Protein AF-0000000086883149 (afdb_homodimer)

Foldseek 3Di:
DQWWKKKWKKFFQAWDWFDDDNDIDIDGGAIKMFIDTDLHRNVVVVVCLQCVCVDPDDDDFLCSRVSVRIHTPDMDDDHPSDYCRLVVQVLQVVPFAADAPDRCPVHPHRYRMTGPPDVVVVVVVVVVPPD/DQWWKKKWKKFFQAWDWFDDPNDIDIDGGAIKMFIDTDLHRNVVVVVCLQCVCVDPDDDDFLCSRVSVRIHTPDMDDDHPSDYCRLVVQVLQVVPFAADAPDRCPVHPHRYRMTGPPDVVVVVVVVVVPPD

Secondary structure (DSSP, 8-state):
---EEEEEEEEE-S-EEEEETTEEEEE-SEEEEEEEEESSSHHHHHHHHHTTTTS-----SHHHHHHHH-EEEEEEEE-SS---HHHHHHHHHTTS-B-TTBS-SSSSSSBSEEE---HHHHHHHHHHHH-/---EEEEEEEEE-S-EEEEETTEEEEE-SEEEEEEEEESSSHHHHHHHHHTTTTS-----SHHHHHHHHEEEEEEEEE-SS---HHHHHHHHHTTS-B-TTBS-SSSSSSBSEEE---HHHHHHHHHHHH-

InterPro domains:
  IPR000305 GIY-YIG endonuclease [SM00465] (14-117)
  IPR002837 Protein of unknown function DUF123 [PF01986] (25-114)
  IPR002837 Protein of unknown function DUF123 [PTHR37460] (3-123)

Structure (mmCIF, N/CA/C/O backbone):
data_AF-0000000086883149-model_v1
#
loop_
_entity.id
_entity.type
_entity.pdbx_description
1 polymer Endonuclease
#
loop_
_atom_site.group_PDB
_atom_site.id
_atom_site.type_symbol
_atom_site.label_atom_id
_atom_site.label_alt_id
_atom_site.label_comp_id
_atom_site.label_asym_id
_atom_site.label_entity_id
_atom_site.label_seq_id
_atom_site.pdbx_PDB_ins_code
_atom_site.Cartn_x
_atom_site.Cartn_y
_atom_site.Cartn_z
_atom_site.occupancy
_atom_site.B_iso_or_equiv
_atom_site.auth_seq_id
_atom_site.auth_comp_id
_atom_site.auth_asym_id
_atom_site.auth_atom_id
_atom_site.pdbx_PDB_model_num
ATOM 1 N N . MET A 1 1 ? 10.188 -8.734 3.959 1 83.56 1 MET A N 1
ATOM 2 C CA . MET A 1 1 ? 10.781 -8.219 5.191 1 83.56 1 MET A CA 1
ATOM 3 C C . MET A 1 1 ? 9.852 -7.211 5.859 1 83.56 1 MET A C 1
ATOM 5 O O . MET A 1 1 ? 9.133 -6.48 5.18 1 83.56 1 MET A O 1
ATOM 9 N N . ASN A 1 2 ? 9.836 -7.219 7.129 1 94.06 2 ASN A N 1
ATOM 10 C CA . ASN A 1 2 ? 9.016 -6.289 7.895 1 94.06 2 ASN A CA 1
ATOM 11 C C . ASN A 1 2 ? 9.758 -4.98 8.164 1 94.06 2 ASN A C 1
ATOM 13 O O . ASN A 1 2 ? 9.773 -4.496 9.297 1 94.06 2 ASN A O 1
ATOM 17 N N . SER A 1 3 ? 10.531 -4.488 7.262 1 97.44 3 SER A N 1
ATOM 18 C CA . SER A 1 3 ? 11.289 -3.24 7.301 1 97.44 3 SER A CA 1
ATOM 19 C C . SER A 1 3 ? 11.328 -2.576 5.93 1 97.44 3 SER A C 1
ATOM 21 O O . SER A 1 3 ? 11.359 -3.26 4.902 1 97.44 3 SER A O 1
ATOM 23 N N . GLY A 1 4 ? 11.297 -1.259 5.949 1 97.88 4 GLY A N 1
ATOM 24 C CA . GLY A 1 4 ? 11.344 -0.522 4.699 1 97.88 4 GLY A CA 1
ATOM 25 C C . GLY A 1 4 ? 10.617 0.806 4.758 1 97.88 4 GLY A C 1
ATOM 26 O O . GLY A 1 4 ? 10.633 1.485 5.785 1 97.88 4 GLY A O 1
ATOM 27 N N . THR A 1 5 ? 10.078 1.242 3.641 1 98.06 5 THR A N 1
ATOM 28 C CA . THR A 1 5 ? 9.453 2.549 3.445 1 98.06 5 THR A CA 1
ATOM 29 C C . THR A 1 5 ? 7.957 2.404 3.205 1 98.06 5 THR A C 1
ATOM 31 O O . THR A 1 5 ? 7.496 1.376 2.701 1 98.06 5 THR A O 1
ATOM 34 N N . TYR A 1 6 ? 7.203 3.361 3.65 1 98.31 6 TYR A N 1
ATOM 35 C CA . TYR A 1 6 ? 5.773 3.338 3.361 1 98.31 6 TYR A CA 1
ATOM 36 C C . TYR A 1 6 ? 5.273 4.723 2.973 1 98.31 6 TYR A C 1
ATOM 38 O O . TYR A 1 6 ? 5.91 5.73 3.287 1 98.31 6 TYR A O 1
ATOM 46 N N . LEU A 1 7 ? 4.203 4.746 2.256 1 98.5 7 LEU A N 1
ATOM 47 C CA . LEU A 1 7 ? 3.48 5.941 1.841 1 98.5 7 LEU A CA 1
ATOM 48 C C . LEU A 1 7 ? 2.037 5.898 2.33 1 98.5 7 LEU A C 1
ATOM 50 O O . LEU A 1 7 ? 1.395 4.848 2.291 1 98.5 7 LEU A O 1
ATOM 54 N N . LEU A 1 8 ? 1.524 6.969 2.779 1 98.12 8 LEU A N 1
ATOM 55 C CA . LEU A 1 8 ? 0.119 7.133 3.137 1 98.12 8 LEU A CA 1
ATOM 56 C C . LEU A 1 8 ? -0.526 8.242 2.311 1 98.12 8 LEU A C 1
ATOM 58 O O . LEU A 1 8 ? -0.07 9.383 2.336 1 98.12 8 LEU A O 1
ATOM 62 N N . LEU A 1 9 ? -1.486 7.918 1.53 1 98.44 9 LEU A N 1
ATOM 63 C CA . LEU A 1 9 ? -2.324 8.969 0.96 1 98.44 9 LEU A CA 1
ATOM 64 C C . LEU A 1 9 ? -3.49 9.297 1.886 1 98.44 9 LEU A C 1
ATOM 66 O O . LEU A 1 9 ? -4.344 8.438 2.143 1 98.44 9 LEU A O 1
ATOM 70 N N . VAL A 1 10 ? -3.523 10.5 2.332 1 97.5 10 VAL A N 1
ATOM 71 C CA . VAL A 1 10 ? -4.484 10.945 3.338 1 97.5 10 VAL A CA 1
ATOM 72 C C . VAL A 1 10 ? -5.387 12.023 2.75 1 97.5 10 VAL A C 1
ATOM 74 O O . VAL A 1 10 ? -4.914 12.945 2.076 1 97.5 10 VAL A O 1
ATOM 77 N N . GLU A 1 11 ? -6.637 11.906 2.963 1 97.69 11 GLU A N 1
ATOM 78 C CA . GLU A 1 11 ? -7.602 12.922 2.557 1 97.69 11 GLU A CA 1
ATOM 79 C C . GLU A 1 11 ? -8.039 13.773 3.744 1 97.69 11 GLU A C 1
ATOM 81 O O . GLU A 1 11 ? -8.453 13.25 4.777 1 97.69 11 GLU A O 1
ATOM 86 N N . ILE A 1 12 ? -7.84 15.039 3.609 1 97.31 12 ILE A N 1
ATOM 87 C CA . ILE A 1 12 ? -8.336 16.031 4.559 1 97.31 12 ILE A CA 1
ATOM 88 C C . ILE A 1 12 ? -9.586 16.703 3.994 1 97.31 12 ILE A C 1
ATOM 90 O O . ILE A 1 12 ? -9.523 17.391 2.971 1 97.31 12 ILE A O 1
ATOM 94 N N . GLU A 1 13 ? -10.672 16.562 4.609 1 96.69 13 GLU A N 1
ATOM 95 C CA . GLU A 1 13 ? -11.969 16.938 4.047 1 96.69 13 GLU A CA 1
ATOM 96 C C . GLU A 1 13 ? -12.312 18.391 4.375 1 96.69 13 GLU A C 1
ATOM 98 O O . GLU A 1 13 ? -13.25 18.953 3.812 1 96.69 13 GLU A O 1
ATOM 103 N N . ARG A 1 14 ? -11.688 19 5.301 1 96.81 14 ARG A N 1
ATOM 104 C CA . ARG A 1 14 ? -11.844 20.406 5.668 1 96.81 14 ARG A CA 1
ATOM 105 C C . ARG A 1 14 ? -10.523 21.016 6.125 1 96.81 14 ARG A C 1
ATOM 107 O O . ARG A 1 14 ? -9.633 20.297 6.582 1 96.81 14 ARG A O 1
ATOM 114 N N . ASP A 1 15 ? -10.477 22.328 5.988 1 96.81 15 ASP A N 1
ATOM 115 C CA . ASP A 1 15 ? -9.266 22.984 6.473 1 96.81 15 ASP A CA 1
ATOM 116 C C . ASP A 1 15 ? -9.047 22.703 7.957 1 96.81 15 ASP A C 1
ATOM 118 O O . ASP A 1 15 ? -9.984 22.781 8.758 1 96.81 15 ASP A O 1
ATOM 122 N N . ILE A 1 16 ? -7.848 22.406 8.281 1 94.5 16 ILE A N 1
ATOM 123 C CA . ILE A 1 16 ? -7.531 22.125 9.68 1 94.5 16 ILE A CA 1
ATOM 124 C C . ILE A 1 16 ? -6.23 22.812 10.062 1 94.5 16 ILE A C 1
ATOM 126 O O . ILE A 1 16 ? -5.516 23.344 9.203 1 94.5 16 ILE A O 1
ATOM 130 N N . GLU A 1 17 ? -6 22.875 11.352 1 91.94 17 GLU A N 1
ATOM 131 C CA . GLU A 1 17 ? -4.727 23.312 11.898 1 91.94 17 GLU A CA 1
ATOM 132 C C . GLU A 1 17 ? -4.051 22.203 12.703 1 91.94 17 GLU A C 1
ATOM 134 O O . GLU A 1 17 ? -4.684 21.562 13.547 1 91.94 17 GLU A O 1
ATOM 139 N N . VAL A 1 18 ? -2.875 22 12.312 1 87.19 18 VAL A N 1
ATOM 140 C CA . VAL A 1 18 ? -2.143 20.953 13.016 1 87.19 18 VAL A CA 1
ATOM 141 C C . VAL A 1 18 ? -0.944 21.547 13.742 1 87.19 18 VAL A C 1
ATOM 143 O O . VAL A 1 18 ? -0.3 22.469 13.234 1 87.19 18 VAL A O 1
ATOM 146 N N . LYS A 1 19 ? -0.72 21.062 14.891 1 82.69 19 LYS A N 1
ATOM 147 C CA . LYS A 1 19 ? 0.436 21.5 15.672 1 82.69 19 LYS A CA 1
ATOM 148 C C . LYS A 1 19 ? 1.64 20.594 15.422 1 82.69 19 LYS A C 1
ATOM 150 O O . LYS A 1 19 ? 1.576 19.391 15.68 1 82.69 19 LYS A O 1
ATOM 155 N N . ILE A 1 20 ? 2.592 21.125 14.844 1 74.19 20 ILE A N 1
ATOM 156 C CA . ILE A 1 20 ? 3.854 20.422 14.664 1 74.19 20 ILE A CA 1
ATOM 157 C C . ILE A 1 20 ? 4.953 21.109 15.469 1 74.19 20 ILE A C 1
ATOM 159 O O . ILE A 1 20 ? 5.27 22.266 15.227 1 74.19 20 ILE A O 1
ATOM 163 N N . LYS A 1 21 ? 5.512 20.281 16.344 1 71.25 21 LYS A N 1
ATOM 164 C CA . LYS A 1 21 ? 6.453 20.875 17.281 1 71.25 21 LYS A CA 1
ATOM 165 C C . LYS A 1 21 ? 5.879 22.156 17.906 1 71.25 21 LYS A C 1
ATOM 167 O O . LYS A 1 21 ? 4.836 22.109 18.562 1 71.25 21 LYS A O 1
ATOM 172 N N . ARG A 1 22 ? 6.219 23.25 17.781 1 71.38 22 ARG A N 1
ATOM 173 C CA . ARG A 1 22 ? 5.785 24.469 18.438 1 71.38 22 ARG A CA 1
ATOM 174 C C . ARG A 1 22 ? 5.145 25.438 17.453 1 71.38 22 ARG A C 1
ATOM 176 O O . ARG A 1 22 ? 4.941 26.609 17.766 1 71.38 22 ARG A O 1
ATOM 183 N N . LYS A 1 23 ? 4.922 24.812 16.391 1 80.69 23 LYS A N 1
ATOM 184 C CA . LYS A 1 23 ? 4.328 25.672 15.383 1 80.69 23 LYS A CA 1
ATOM 185 C C . LYS A 1 23 ? 3.002 25.109 14.883 1 80.69 23 LYS A C 1
ATOM 187 O O . LYS A 1 23 ? 2.863 23.906 14.711 1 80.69 23 LYS A O 1
ATOM 192 N N . GLU A 1 24 ? 2.035 26 14.711 1 87 24 GLU A N 1
ATOM 193 C CA . GLU A 1 24 ? 0.75 25.641 14.125 1 87 24 GLU A CA 1
ATOM 194 C C . GLU A 1 24 ? 0.766 25.828 12.609 1 87 24 GLU A C 1
ATOM 196 O O . GLU A 1 24 ? 1.104 26.891 12.109 1 87 24 GLU A O 1
ATOM 201 N N . ILE A 1 25 ? 0.494 24.781 11.945 1 87.38 25 ILE A N 1
ATOM 202 C CA . ILE A 1 25 ? 0.493 24.828 10.492 1 87.38 25 ILE A CA 1
ATOM 203 C C . ILE A 1 25 ? -0.921 24.594 9.969 1 87.38 25 ILE A C 1
ATOM 205 O O . ILE A 1 25 ? -1.643 23.734 10.477 1 87.38 25 ILE A O 1
ATOM 209 N N . LYS A 1 26 ? -1.271 25.375 9.008 1 92 26 LYS A N 1
ATOM 210 C CA . LYS A 1 26 ? -2.576 25.219 8.367 1 92 26 LYS A CA 1
ATOM 211 C C . LYS A 1 26 ? -2.512 24.219 7.223 1 92 26 LYS A C 1
ATOM 213 O O . LYS A 1 26 ? -1.604 24.281 6.387 1 92 26 LYS A O 1
ATOM 218 N N . ILE A 1 27 ? -3.455 23.328 7.223 1 93.88 27 ILE A N 1
ATOM 219 C CA . ILE A 1 27 ? -3.604 22.344 6.156 1 93.88 27 ILE A CA 1
ATOM 220 C C . ILE A 1 27 ? -4.973 22.484 5.504 1 93.88 27 ILE A C 1
ATOM 222 O O . ILE A 1 27 ? -6.004 22.344 6.168 1 93.88 27 ILE A O 1
ATOM 226 N N . LYS A 1 28 ? -4.938 22.766 4.23 1 96.81 28 LYS A N 1
ATOM 227 C CA . LYS A 1 28 ? -6.188 22.953 3.494 1 96.81 28 LYS A CA 1
ATOM 228 C C . LYS A 1 28 ? -6.805 21.609 3.109 1 96.81 28 LYS A C 1
ATOM 230 O O . LYS A 1 28 ? -6.117 20.578 3.105 1 96.81 28 LYS A O 1
ATOM 235 N N . LYS A 1 29 ? -8.141 21.703 2.857 1 97.75 29 LYS A N 1
ATOM 236 C CA . LYS A 1 29 ? -8.812 20.531 2.301 1 97.75 29 LYS A CA 1
ATOM 237 C C . LYS A 1 29 ? -8.07 20 1.074 1 97.75 29 LYS A C 1
ATOM 239 O O . LYS A 1 29 ? -7.594 20.781 0.248 1 97.75 29 LYS A O 1
ATOM 244 N N . GLY A 1 30 ? -7.902 18.641 1.003 1 97.62 30 GLY A N 1
ATOM 245 C CA . GLY A 1 30 ? -7.211 18.062 -0.135 1 97.62 30 GLY A CA 1
ATOM 246 C C . GLY A 1 30 ? -6.582 16.719 0.173 1 97.62 30 GLY A C 1
ATOM 247 O O . GLY A 1 30 ? -6.934 16.062 1.164 1 97.62 30 GLY A O 1
ATOM 248 N N . LYS A 1 31 ? -5.82 16.266 -0.74 1 98.19 31 LYS A N 1
ATOM 249 C CA . LYS A 1 31 ? -5.109 15 -0.596 1 98.19 31 LYS A CA 1
ATOM 250 C C . LYS A 1 31 ? -3.623 15.227 -0.338 1 98.19 31 LYS A C 1
ATOM 252 O O . LYS A 1 31 ? -3.004 16.094 -0.967 1 98.19 31 LYS A O 1
ATOM 257 N N . TYR A 1 32 ? -3.105 14.461 0.574 1 97.56 32 TYR A N 1
ATOM 258 C CA . TYR A 1 32 ? -1.715 14.602 0.992 1 97.56 32 TYR A CA 1
ATOM 259 C C . TYR A 1 32 ? -1.018 13.242 1.022 1 97.56 32 TYR A C 1
ATOM 261 O O . TYR A 1 32 ? -1.602 12.25 1.455 1 97.56 32 TYR A O 1
ATOM 269 N N . LEU A 1 33 ? 0.171 13.258 0.583 1 97.94 33 LEU A N 1
ATOM 270 C CA . LEU A 1 33 ? 1.015 12.07 0.663 1 97.94 33 LEU A CA 1
ATOM 271 C C . LEU A 1 33 ? 2.041 12.211 1.783 1 97.94 33 LEU A C 1
ATOM 273 O O . LEU A 1 33 ? 2.812 13.172 1.81 1 97.94 33 LEU A O 1
ATOM 277 N N . TYR A 1 34 ? 2.064 11.312 2.658 1 97.06 34 TYR A N 1
ATOM 278 C CA . TYR A 1 34 ? 3.084 11.227 3.697 1 97.06 34 TYR A CA 1
ATOM 279 C C . TYR A 1 34 ? 4.086 10.125 3.387 1 97.06 34 TYR A C 1
ATOM 281 O O . TYR A 1 34 ? 3.703 9.023 2.98 1 97.06 34 TYR A O 1
ATOM 289 N N . VAL A 1 35 ? 5.34 10.414 3.523 1 97.19 35 VAL A N 1
ATOM 290 C CA . VAL A 1 35 ? 6.414 9.445 3.33 1 97.19 35 VAL A CA 1
ATOM 291 C C . VAL A 1 35 ? 7.031 9.078 4.68 1 97.19 35 VAL A C 1
ATOM 293 O O . VAL A 1 35 ? 7.504 9.953 5.41 1 97.19 35 VAL A O 1
ATOM 296 N N . GLY A 1 36 ? 7.012 7.82 4.984 1 95.94 36 GLY A N 1
ATOM 297 C CA . GLY A 1 36 ? 7.625 7.336 6.211 1 95.94 36 GLY A CA 1
ATOM 298 C C . GLY A 1 36 ? 8.445 6.074 6.008 1 95.94 36 GLY A C 1
ATOM 299 O O . GLY A 1 36 ? 8.516 5.543 4.895 1 95.94 36 GLY A O 1
ATOM 300 N N . SER A 1 37 ? 9.156 5.684 7.062 1 95.88 37 SER A N 1
ATOM 301 C CA . SER A 1 37 ? 9.922 4.445 7.062 1 95.88 37 SER A CA 1
ATOM 302 C C . SER A 1 37 ? 9.867 3.76 8.422 1 95.88 37 SER A C 1
ATOM 304 O O . SER A 1 37 ? 9.562 4.398 9.438 1 95.88 37 SER A O 1
ATOM 306 N N . ALA A 1 38 ? 9.953 2.512 8.422 1 96.81 38 ALA A N 1
ATOM 307 C CA . ALA A 1 38 ? 10.117 1.67 9.609 1 96.81 38 ALA A CA 1
ATOM 308 C C . ALA A 1 38 ? 11.094 0.533 9.336 1 96.81 38 ALA A C 1
ATOM 310 O O . ALA A 1 38 ? 10.844 -0.329 8.492 1 96.81 38 ALA A O 1
ATOM 311 N N . MET A 1 39 ? 12.211 0.558 10.031 1 96.69 39 MET A N 1
ATOM 312 C CA . MET A 1 39 ? 13.227 -0.471 9.828 1 96.69 39 MET A CA 1
ATOM 313 C C . MET A 1 39 ? 13.008 -1.649 10.773 1 96.69 39 MET A C 1
ATOM 315 O O . MET A 1 39 ? 13.812 -2.578 10.812 1 96.69 39 MET A O 1
ATOM 319 N N . LYS A 1 40 ? 11.992 -1.492 11.555 1 95.75 40 LYS A N 1
ATOM 320 C CA . LYS A 1 40 ? 11.406 -2.562 12.352 1 95.75 40 LYS A CA 1
ATOM 321 C C . LYS A 1 40 ? 9.891 -2.408 12.445 1 95.75 40 LYS A C 1
ATOM 323 O O . LYS A 1 40 ? 9.383 -1.293 12.586 1 95.75 40 LYS A O 1
ATOM 328 N N . ASN A 1 41 ? 9.141 -3.561 12.352 1 96.06 41 ASN A N 1
ATOM 329 C CA . ASN A 1 41 ? 7.699 -3.572 12.562 1 96.06 41 ASN A CA 1
ATOM 330 C C . ASN A 1 41 ? 6.977 -2.688 11.555 1 96.06 41 ASN A C 1
ATOM 332 O O . ASN A 1 41 ? 6.109 -1.891 11.93 1 96.06 41 ASN A O 1
ATOM 336 N N . LEU A 1 42 ? 7.363 -2.795 10.305 1 97.25 42 LEU A N 1
ATOM 337 C CA . LEU A 1 42 ? 6.879 -1.952 9.219 1 97.25 42 LEU A CA 1
ATOM 338 C C . LEU A 1 42 ? 5.367 -2.07 9.07 1 97.25 42 LEU A C 1
ATOM 340 O O . LEU A 1 42 ? 4.652 -1.067 9.141 1 97.25 42 LEU A O 1
ATOM 344 N N . HIS A 1 43 ? 4.785 -3.303 8.883 1 96.56 43 HIS A N 1
ATOM 345 C CA . HIS A 1 43 ? 3.352 -3.434 8.656 1 96.56 43 HIS A CA 1
ATOM 346 C C . HIS A 1 43 ? 2.561 -3.061 9.898 1 96.56 43 HIS A C 1
ATOM 348 O O . HIS A 1 43 ? 1.432 -2.574 9.805 1 96.56 43 HIS A O 1
ATOM 354 N N . GLN A 1 44 ? 3.146 -3.229 11.102 1 95.69 44 GLN A N 1
ATOM 355 C CA . GLN A 1 44 ? 2.484 -2.807 12.336 1 95.69 44 GLN A CA 1
ATOM 356 C C . GLN A 1 44 ? 2.379 -1.286 12.406 1 95.69 44 GLN A C 1
ATOM 358 O O . GLN A 1 44 ? 1.356 -0.75 12.844 1 95.69 44 GLN A O 1
ATOM 363 N N . ARG A 1 45 ? 3.477 -0.619 12.031 1 96.06 45 ARG A N 1
ATOM 364 C CA . ARG A 1 45 ? 3.449 0.84 12.016 1 96.06 45 ARG A CA 1
ATOM 365 C C . ARG A 1 45 ? 2.387 1.355 11.047 1 96.06 45 ARG A C 1
ATOM 367 O O . ARG A 1 45 ? 1.613 2.252 11.391 1 96.06 45 ARG A O 1
ATOM 374 N N . VAL A 1 46 ? 2.342 0.803 9.859 1 97 46 VAL A N 1
ATOM 375 C CA . VAL A 1 46 ? 1.329 1.185 8.883 1 97 46 VAL A CA 1
ATOM 376 C C . VAL A 1 46 ? -0.063 0.883 9.43 1 97 46 VAL A C 1
ATOM 378 O O . VAL A 1 46 ? -0.978 1.701 9.305 1 97 46 VAL A O 1
ATOM 381 N N . GLY A 1 47 ? -0.205 -0.278 10.055 1 96.06 47 GLY A N 1
ATOM 382 C CA . GLY A 1 47 ? -1.468 -0.635 10.68 1 96.06 47 GLY A CA 1
ATOM 383 C C . GLY A 1 47 ? -1.935 0.38 11.703 1 96.06 47 GLY A C 1
ATOM 384 O O . GLY A 1 47 ? -3.115 0.729 11.75 1 96.06 47 GLY A O 1
ATOM 385 N N . ARG A 1 48 ? -1.041 0.816 12.523 1 95.12 48 ARG A N 1
ATOM 386 C CA . ARG A 1 48 ? -1.354 1.844 13.508 1 95.12 48 ARG A CA 1
ATOM 387 C C . ARG A 1 48 ? -1.846 3.121 12.836 1 95.12 48 ARG A C 1
ATOM 389 O O . ARG A 1 48 ? -2.785 3.758 13.312 1 95.12 48 ARG A O 1
ATOM 396 N N . HIS A 1 49 ? -1.191 3.49 11.742 1 95.88 49 HIS A N 1
ATOM 397 C CA . HIS A 1 49 ? -1.562 4.715 11.047 1 95.88 49 HIS A CA 1
ATOM 398 C C . HIS A 1 49 ? -2.945 4.594 10.414 1 95.88 49 HIS A C 1
ATOM 400 O O . HIS A 1 49 ? -3.75 5.523 10.492 1 95.88 49 HIS A O 1
ATOM 406 N N . ILE A 1 50 ? -3.24 3.492 9.828 1 95.12 50 ILE A N 1
ATOM 407 C CA . ILE A 1 50 ? -4.508 3.346 9.117 1 95.12 50 ILE A CA 1
ATOM 408 C C . ILE A 1 50 ? -5.656 3.271 10.125 1 95.12 50 ILE A C 1
ATOM 410 O O . ILE A 1 50 ? -6.773 3.701 9.828 1 95.12 50 ILE A O 1
ATOM 414 N N . SER A 1 51 ? -5.355 2.725 11.258 1 92 51 SER A N 1
ATOM 415 C CA . SER A 1 51 ? -6.406 2.562 12.258 1 92 51 SER A CA 1
ATOM 416 C C . SER A 1 51 ? -6.32 3.641 13.328 1 92 51 SER A C 1
ATOM 418 O O . SER A 1 51 ? -6.898 3.494 14.414 1 92 51 SER A O 1
ATOM 420 N N . PHE A 1 52 ? -5.633 4.672 13.117 1 92.38 52 PHE A N 1
ATOM 421 C CA . PHE A 1 52 ? -5.297 5.648 14.148 1 92.38 52 PHE A CA 1
ATOM 422 C C . PHE A 1 52 ? -6.555 6.191 14.812 1 92.38 52 PHE A C 1
ATOM 424 O O . PHE A 1 52 ? -6.641 6.246 16.047 1 92.38 52 PHE A O 1
ATOM 431 N N . LYS A 1 53 ? -7.562 6.543 14.07 1 87.06 53 LYS A N 1
ATOM 432 C CA . LYS A 1 53 ? -8.773 7.164 14.594 1 87.06 53 LYS A CA 1
ATOM 433 C C . LYS A 1 53 ? -9.562 6.188 15.461 1 87.06 53 LYS A C 1
ATOM 435 O O . LYS A 1 53 ? -10.266 6.602 16.391 1 87.06 53 LYS A O 1
ATOM 440 N N . GLU A 1 54 ? -9.445 5.043 15.07 1 85.5 54 GLU A N 1
ATOM 441 C CA . GLU A 1 54 ? -10.227 4.023 15.766 1 85.5 54 GLU A CA 1
ATOM 442 C C . GLU A 1 54 ? -9.469 3.475 16.969 1 85.5 54 GLU A C 1
ATOM 444 O O . GLU A 1 54 ? -10.055 2.832 17.844 1 85.5 54 GLU A O 1
ATOM 449 N N . GLY A 1 55 ? -8.273 3.803 16.953 1 78.31 55 GLY A N 1
ATOM 450 C CA . GLY A 1 55 ? -7.461 3.256 18.031 1 78.31 55 GLY A CA 1
ATOM 451 C C . GLY A 1 55 ? -7.246 4.23 19.172 1 78.31 55 GLY A C 1
ATOM 452 O O . GLY A 1 55 ? -7.578 5.41 19.047 1 78.31 55 GLY A O 1
ATOM 453 N N . ASP A 1 56 ? -6.961 3.701 20.297 1 77.44 56 ASP A N 1
ATOM 454 C CA . ASP A 1 56 ? -6.547 4.508 21.453 1 77.44 56 ASP A CA 1
ATOM 455 C C . ASP A 1 56 ? -5.031 4.672 21.484 1 77.44 56 ASP A C 1
ATOM 457 O O . ASP A 1 56 ? -4.352 4.047 22.312 1 77.44 56 ASP A O 1
ATOM 461 N N . TYR A 1 57 ? -4.66 5.477 20.531 1 80.75 57 TYR A N 1
ATOM 462 C CA . TYR A 1 57 ? -3.211 5.602 20.422 1 80.75 57 TYR A CA 1
ATOM 463 C C . TYR A 1 57 ? -2.74 6.961 20.906 1 80.75 57 TYR A C 1
ATOM 465 O O . TYR A 1 57 ? -3.402 7.977 20.688 1 80.75 57 TYR A O 1
ATOM 473 N N . LYS A 1 58 ? -1.67 6.895 21.594 1 83.75 58 LYS A N 1
ATOM 474 C CA . LYS A 1 58 ? -0.986 8.148 21.906 1 83.75 58 LYS A CA 1
ATOM 475 C C . LYS A 1 58 ? -0.25 8.695 20.672 1 83.75 58 LYS A C 1
ATOM 477 O O . LYS A 1 58 ? 0.261 7.922 19.859 1 83.75 58 LYS A O 1
ATOM 482 N N . LYS A 1 59 ? -0.254 10.031 20.625 1 82.69 59 LYS A N 1
ATOM 483 C CA . LYS A 1 59 ? 0.495 10.664 19.547 1 82.69 59 LYS A CA 1
ATOM 484 C C . LYS A 1 59 ? 1.996 10.445 19.703 1 82.69 59 LYS A C 1
ATOM 486 O O . LYS A 1 59 ? 2.525 10.578 20.812 1 82.69 59 LYS A O 1
ATOM 491 N N . HIS A 1 60 ? 2.627 9.961 18.719 1 81.75 60 HIS A N 1
ATOM 492 C CA . HIS A 1 60 ? 4.059 9.695 18.734 1 81.75 60 HIS A CA 1
ATOM 493 C C . HIS A 1 60 ? 4.758 10.344 17.547 1 81.75 60 HIS A C 1
ATOM 495 O O . HIS A 1 60 ? 5.852 10.891 17.688 1 81.75 60 HIS A O 1
ATOM 501 N N . TRP A 1 61 ? 4.141 10.336 16.422 1 79.62 61 TRP A N 1
ATOM 502 C CA . TRP A 1 61 ? 4.734 10.852 15.195 1 79.62 61 TRP A CA 1
ATOM 503 C C . TRP A 1 61 ? 3.996 12.094 14.711 1 79.62 61 TRP A C 1
ATOM 505 O O . TRP A 1 61 ? 2.818 12.281 15.023 1 79.62 61 TRP A O 1
ATOM 515 N N . HIS A 1 62 ? 4.602 12.898 13.852 1 83.19 62 HIS A N 1
ATOM 516 C CA . HIS A 1 62 ? 4.012 14.094 13.266 1 83.19 62 HIS A CA 1
ATOM 517 C C . HIS A 1 62 ? 2.74 13.766 12.492 1 83.19 62 HIS A C 1
ATOM 519 O O . HIS A 1 62 ? 1.758 14.508 12.555 1 83.19 62 HIS A O 1
ATOM 525 N N . ILE A 1 63 ? 2.697 12.625 11.891 1 91.62 63 ILE A N 1
ATOM 526 C CA . ILE A 1 63 ? 1.58 12.25 11.031 1 91.62 63 ILE A CA 1
ATOM 527 C C . ILE A 1 63 ? 0.331 12.016 11.875 1 91.62 63 ILE A C 1
ATOM 529 O O . ILE A 1 63 ? -0.792 12.086 11.375 1 91.62 63 ILE A O 1
ATOM 533 N N . ASP A 1 64 ? 0.519 11.742 13.18 1 90.94 64 ASP A N 1
ATOM 534 C CA . ASP A 1 64 ? -0.617 11.43 14.039 1 90.94 64 ASP A CA 1
ATOM 5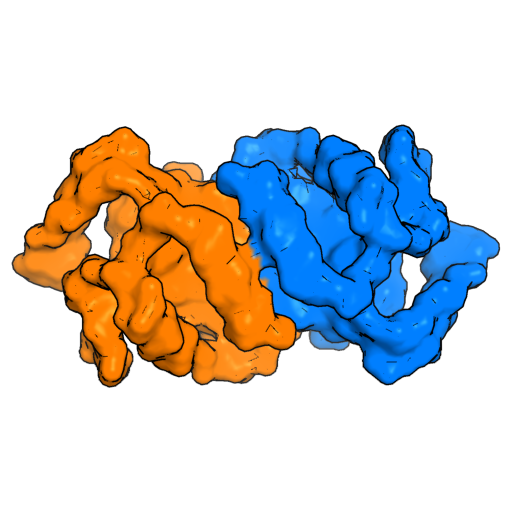35 C C . ASP A 1 64 ? -1.61 12.594 14.078 1 90.94 64 ASP A C 1
ATOM 537 O O . ASP A 1 64 ? -2.824 12.375 14.062 1 90.94 64 ASP A O 1
ATOM 541 N N . SER A 1 65 ? -1.058 13.781 14.102 1 87.75 65 SER A N 1
ATOM 542 C CA . SER A 1 65 ? -1.926 14.953 14.125 1 87.75 65 SER A CA 1
ATOM 543 C C . SER A 1 65 ? -2.748 15.055 12.844 1 87.75 65 SER A C 1
ATOM 545 O O . SER A 1 65 ? -3.906 15.477 12.875 1 87.75 65 SER A O 1
ATOM 547 N N . LEU A 1 66 ? -2.184 14.719 11.75 1 92 66 LEU A N 1
ATOM 548 C CA . LEU A 1 66 ? -2.885 14.719 10.469 1 92 66 LEU A CA 1
ATOM 549 C C . LEU A 1 66 ? -3.967 13.648 10.438 1 92 66 LEU A C 1
ATOM 551 O O . LEU A 1 66 ? -5.082 13.898 9.977 1 92 66 LEU A O 1
ATOM 555 N N . LEU A 1 67 ? -3.637 12.484 11.008 1 93.38 67 LEU A N 1
ATOM 556 C CA . LEU A 1 67 ? -4.516 11.328 10.938 1 93.38 67 LEU A CA 1
ATOM 557 C C . LEU A 1 67 ? -5.711 11.492 11.875 1 93.38 67 LEU A C 1
ATOM 559 O O . LEU A 1 67 ? -6.758 10.875 11.664 1 93.38 67 LEU A O 1
ATOM 563 N N . GLU A 1 68 ? -5.543 12.305 12.844 1 90.81 68 GLU A N 1
ATOM 564 C CA . GLU A 1 68 ? -6.672 12.633 13.711 1 90.81 68 GLU A CA 1
ATOM 565 C C . GLU A 1 68 ? -7.793 13.312 12.938 1 90.81 68 GLU A C 1
ATOM 567 O O . GLU A 1 68 ? -8.969 13.195 13.297 1 90.81 68 GLU A O 1
ATOM 572 N N . ASN A 1 69 ? -7.387 14.008 11.898 1 91.31 69 ASN A N 1
ATOM 573 C CA . ASN A 1 69 ? -8.336 14.828 11.164 1 91.31 69 ASN A CA 1
ATOM 574 C C . ASN A 1 69 ? -8.516 14.352 9.727 1 91.31 69 ASN A C 1
ATOM 576 O O . ASN A 1 69 ? -9.25 14.961 8.945 1 91.31 69 ASN A O 1
ATOM 580 N N . GLY A 1 70 ? -7.84 13.367 9.375 1 94.56 70 GLY A N 1
ATOM 581 C CA . GLY A 1 70 ? -7.859 12.875 8.008 1 94.56 70 GLY A CA 1
ATOM 582 C C . GLY A 1 70 ? -8.172 11.391 7.906 1 94.56 70 GLY A C 1
ATOM 583 O O . GLY A 1 70 ? -8.273 10.703 8.922 1 94.56 70 GLY A O 1
ATOM 584 N N . LYS A 1 71 ? -8.367 10.984 6.672 1 94.94 71 LYS A N 1
ATOM 585 C CA . LYS A 1 71 ? -8.641 9.586 6.371 1 94.94 71 LYS A CA 1
ATOM 586 C C . LYS A 1 71 ? -7.598 9.008 5.418 1 94.94 71 LYS A C 1
ATOM 588 O O . LYS A 1 71 ? -7.254 9.641 4.41 1 94.94 71 LYS A O 1
ATOM 593 N N . VAL A 1 72 ? -7.129 7.867 5.801 1 97.06 72 VAL A N 1
ATOM 594 C CA . VAL A 1 72 ? -6.211 7.188 4.895 1 97.06 72 VAL A CA 1
ATOM 595 C C . VAL A 1 72 ? -6.988 6.551 3.748 1 97.06 72 VAL A C 1
ATOM 597 O O . VAL A 1 72 ? -7.805 5.648 3.969 1 97.06 72 VAL A O 1
ATOM 600 N N . LEU A 1 73 ? -6.703 7.047 2.549 1 97.62 73 LEU A N 1
ATOM 601 C CA . LEU A 1 73 ? -7.336 6.457 1.376 1 97.62 73 LEU A CA 1
ATOM 602 C C . LEU A 1 73 ? -6.68 5.129 1.018 1 97.62 73 LEU A C 1
ATOM 604 O O . LEU A 1 73 ? -7.371 4.145 0.741 1 97.62 73 LEU A O 1
ATOM 608 N N . PHE A 1 74 ? -5.434 5.086 1 1 98.44 74 PHE A N 1
ATOM 609 C CA . PHE A 1 74 ? -4.668 3.854 0.859 1 98.44 74 PHE A CA 1
ATOM 610 C C . PHE A 1 74 ? -3.234 4.051 1.335 1 98.44 74 PHE A C 1
ATOM 612 O O . PHE A 1 74 ? -2.805 5.176 1.582 1 98.44 74 PHE A O 1
ATOM 619 N N . SER A 1 75 ? -2.545 3.035 1.587 1 98.44 75 SER A N 1
ATOM 620 C CA . SER A 1 75 ? -1.126 3.023 1.927 1 98.44 75 SER A CA 1
ATOM 621 C C . SER A 1 75 ? -0.343 2.1 1 1 98.44 75 SER A C 1
ATOM 623 O O . SER A 1 75 ? -0.894 1.134 0.468 1 98.44 75 SER A O 1
ATOM 625 N N . ILE A 1 76 ? 0.875 2.457 0.766 1 98.69 76 ILE A N 1
ATOM 626 C CA . ILE A 1 76 ? 1.818 1.617 0.037 1 98.69 76 ILE A CA 1
ATOM 627 C C . ILE A 1 76 ? 2.955 1.193 0.964 1 98.69 76 ILE A C 1
ATOM 629 O O . ILE A 1 76 ? 3.562 2.031 1.636 1 98.69 76 ILE A O 1
ATOM 633 N N . ILE A 1 77 ? 3.15 -0.081 1.031 1 98.62 77 ILE A N 1
ATOM 634 C CA . ILE A 1 77 ? 4.238 -0.638 1.829 1 98.62 77 ILE A CA 1
ATOM 635 C C . ILE A 1 77 ? 5.316 -1.198 0.908 1 98.62 77 ILE A C 1
ATOM 637 O O . ILE A 1 77 ? 5.031 -2.002 0.019 1 98.62 77 ILE A O 1
ATOM 641 N N . ILE A 1 78 ? 6.488 -0.73 1.045 1 98.5 78 ILE A N 1
ATOM 642 C CA . ILE A 1 78 ? 7.652 -1.211 0.305 1 98.5 78 ILE A CA 1
ATOM 643 C C . ILE A 1 78 ? 8.609 -1.922 1.257 1 98.5 78 ILE A C 1
ATOM 645 O O . ILE A 1 78 ? 9.484 -1.289 1.856 1 98.5 78 ILE A O 1
ATOM 649 N N . PRO A 1 79 ? 8.469 -3.232 1.31 1 97.81 79 PRO A N 1
ATOM 650 C CA . PRO A 1 79 ? 9.195 -4.004 2.316 1 97.81 79 PRO A CA 1
ATOM 651 C C . PRO A 1 79 ? 10.539 -4.527 1.802 1 97.81 79 PRO A C 1
ATOM 653 O O . PRO A 1 79 ? 10.789 -5.734 1.838 1 97.81 79 PRO A O 1
ATOM 656 N N . ASP A 1 80 ? 11.477 -3.625 1.462 1 96.56 80 ASP A N 1
ATOM 657 C CA . ASP A 1 80 ? 12.727 -4.066 0.85 1 96.56 80 ASP A CA 1
ATOM 658 C C . ASP A 1 80 ? 13.875 -4.012 1.852 1 96.56 80 ASP A C 1
ATOM 660 O O . ASP A 1 80 ? 15.016 -4.348 1.515 1 96.56 80 ASP A O 1
ATOM 664 N N . GLY A 1 81 ? 13.578 -3.553 3.037 1 96.31 81 GLY A N 1
ATOM 665 C CA . GLY A 1 81 ? 14.578 -3.52 4.09 1 96.31 81 GLY A CA 1
ATOM 666 C C . GLY A 1 81 ? 15.57 -2.381 3.939 1 96.31 81 GLY A C 1
ATOM 667 O O . GLY A 1 81 ? 16.578 -2.332 4.645 1 96.31 81 GLY A O 1
ATOM 668 N N . ILE A 1 82 ? 15.328 -1.477 3.016 1 96.69 82 ILE A N 1
ATOM 669 C CA . ILE A 1 82 ? 16.234 -0.364 2.734 1 96.69 82 ILE A CA 1
ATOM 670 C C . ILE A 1 82 ? 15.602 0.942 3.219 1 96.69 82 ILE A C 1
ATOM 672 O O . ILE A 1 82 ? 14.406 1.171 3.031 1 96.69 82 ILE A O 1
ATOM 676 N N . TYR A 1 83 ? 16.344 1.737 3.908 1 95.25 83 TYR A N 1
ATOM 677 C CA . TYR A 1 83 ? 15.898 3.07 4.305 1 95.25 83 TYR A CA 1
ATOM 678 C C . TYR A 1 83 ? 15.859 4.012 3.109 1 95.25 83 TYR A C 1
ATOM 680 O O . TYR A 1 83 ? 16.906 4.469 2.641 1 95.25 83 TYR A O 1
ATOM 688 N N . LYS A 1 84 ? 14.68 4.336 2.641 1 95.44 84 LYS A N 1
ATOM 689 C CA . LYS A 1 84 ? 14.555 5.156 1.438 1 95.44 84 LYS A CA 1
ATOM 690 C C . LYS A 1 84 ? 13.734 6.414 1.708 1 95.44 84 LYS A C 1
ATOM 692 O O . LYS A 1 84 ? 13.398 7.148 0.78 1 95.44 84 LYS A O 1
ATOM 697 N N . GLU A 1 85 ? 13.359 6.625 2.924 1 94.69 85 GLU A N 1
ATOM 698 C CA . GLU A 1 85 ? 12.492 7.742 3.279 1 94.69 85 GLU A CA 1
ATOM 699 C C . GLU A 1 85 ? 13.055 9.062 2.75 1 94.69 85 GLU A C 1
ATOM 701 O O . GLU A 1 85 ? 12.344 9.82 2.092 1 94.69 85 GLU A O 1
ATOM 706 N N . GLU A 1 86 ? 14.344 9.297 3.014 1 92.94 86 GLU A N 1
ATOM 707 C CA . GLU A 1 86 ? 14.977 10.539 2.576 1 92.94 86 GLU A CA 1
ATOM 708 C C . GLU A 1 86 ? 15.008 10.633 1.054 1 92.94 86 GLU A C 1
ATOM 710 O O . GLU A 1 86 ? 14.703 11.68 0.485 1 92.94 86 GLU A O 1
ATOM 715 N N . LYS A 1 87 ? 15.398 9.57 0.433 1 94.44 87 LYS A N 1
ATOM 716 C CA . LYS A 1 87 ? 15.453 9.523 -1.025 1 94.44 87 LYS A CA 1
ATOM 717 C C . LYS A 1 87 ? 14.078 9.789 -1.633 1 94.44 87 LYS A C 1
ATOM 719 O O . LYS A 1 87 ? 13.945 10.578 -2.568 1 94.44 87 LYS A O 1
ATOM 724 N N . PHE A 1 88 ? 13.039 9.125 -1.092 1 96.12 88 PHE A N 1
ATOM 725 C CA . PHE A 1 88 ? 11.672 9.305 -1.575 1 96.12 88 PHE A CA 1
ATOM 726 C C . PHE A 1 88 ? 11.211 10.742 -1.363 1 96.12 88 PHE A C 1
ATOM 728 O O . PHE A 1 88 ? 10.68 11.375 -2.281 1 96.12 88 PHE A O 1
ATOM 735 N N . SER A 1 89 ? 11.406 11.297 -0.188 1 94.31 89 SER A N 1
ATOM 736 C CA . SER A 1 89 ? 10.984 12.656 0.124 1 94.31 89 SER A CA 1
ATOM 737 C C . SER A 1 89 ? 11.656 13.664 -0.801 1 94.31 89 SER A C 1
ATOM 739 O O . SER A 1 89 ? 11.008 14.602 -1.272 1 94.31 89 SER A O 1
ATOM 741 N N . LYS A 1 90 ? 12.945 13.469 -1.044 1 93.31 90 LYS A N 1
ATOM 742 C CA . LYS A 1 90 ? 13.656 14.359 -1.958 1 93.31 90 LYS A CA 1
ATOM 743 C C . LYS A 1 90 ? 13.055 14.305 -3.359 1 93.31 90 LYS A C 1
ATOM 745 O O . LYS A 1 90 ? 12.867 15.336 -4 1 93.31 90 LYS A O 1
ATOM 750 N N . LYS A 1 91 ? 12.789 13.094 -3.824 1 94.75 91 LYS A N 1
ATOM 751 C CA . LYS A 1 91 ? 12.195 12.93 -5.148 1 94.75 91 LYS A CA 1
ATOM 752 C C . LYS A 1 91 ? 10.828 13.609 -5.223 1 94.75 91 LYS A C 1
ATOM 754 O O . LYS A 1 91 ? 10.516 14.281 -6.211 1 94.75 91 LYS A O 1
ATOM 759 N N . PHE A 1 92 ? 10.062 13.406 -4.16 1 95.25 92 PHE A N 1
ATOM 760 C CA . PHE A 1 92 ? 8.742 14.023 -4.145 1 95.25 92 PHE A CA 1
ATOM 761 C C . PHE A 1 92 ? 8.852 15.547 -4.062 1 95.25 92 PHE A C 1
ATOM 763 O O . PHE A 1 92 ? 8.062 16.266 -4.672 1 95.25 92 PHE A O 1
ATOM 770 N N . ASN A 1 93 ? 9.789 16 -3.277 1 92.5 93 ASN A N 1
ATOM 771 C CA . ASN A 1 93 ? 9.992 17.438 -3.143 1 92.5 93 ASN A CA 1
ATOM 772 C C . ASN A 1 93 ? 10.273 18.094 -4.492 1 92.5 93 ASN A C 1
ATOM 774 O O . ASN A 1 93 ? 9.883 19.25 -4.727 1 92.5 93 ASN A O 1
ATOM 778 N N . ASN A 1 94 ? 10.898 17.391 -5.363 1 93.12 94 ASN A N 1
ATOM 779 C CA . ASN A 1 94 ? 11.258 17.906 -6.676 1 93.12 94 ASN A CA 1
ATOM 780 C C . ASN A 1 94 ? 10.062 17.906 -7.625 1 93.12 94 ASN A C 1
ATOM 782 O O . ASN A 1 94 ? 10.102 18.562 -8.672 1 93.12 94 ASN A O 1
ATOM 786 N N . ASN A 1 95 ? 8.953 17.281 -7.203 1 94.38 95 ASN A N 1
ATOM 787 C CA . ASN A 1 95 ? 7.895 17.078 -8.188 1 94.38 95 ASN A CA 1
ATOM 788 C C . ASN A 1 95 ? 6.543 17.562 -7.672 1 94.38 95 ASN A C 1
ATOM 790 O O . ASN A 1 95 ? 5.609 17.75 -8.453 1 94.38 95 ASN A O 1
ATOM 794 N N . PHE A 1 96 ? 6.465 17.766 -6.34 1 95.88 96 PHE A N 1
ATOM 795 C CA . PHE A 1 96 ? 5.199 18.141 -5.73 1 95.88 96 PHE A CA 1
ATOM 796 C C . PHE A 1 96 ? 5.406 19.234 -4.684 1 95.88 96 PHE A C 1
ATOM 798 O O . PHE A 1 96 ? 6.484 19.344 -4.098 1 95.88 96 PHE A O 1
ATOM 805 N N . ASN A 1 97 ? 4.34 20.031 -4.504 1 94.81 97 ASN A N 1
ATOM 806 C CA . ASN A 1 97 ? 4.355 20.953 -3.371 1 94.81 97 ASN A CA 1
ATOM 807 C C . ASN A 1 97 ? 4.297 20.219 -2.041 1 94.81 97 ASN A C 1
ATOM 809 O O . ASN A 1 97 ? 3.758 19.109 -1.967 1 94.81 97 ASN A O 1
ATOM 813 N N . SER A 1 98 ? 4.891 20.797 -1.065 1 94.06 98 SER A N 1
ATOM 814 C CA . SER A 1 98 ? 4.969 20.141 0.233 1 94.06 98 SER A CA 1
ATOM 815 C C . SER A 1 98 ? 4.555 21.078 1.358 1 94.06 98 SER A C 1
ATOM 817 O O . SER A 1 98 ? 4.422 22.297 1.147 1 94.06 98 SER A O 1
ATOM 819 N N . ILE A 1 99 ? 4.199 20.516 2.426 1 91.19 99 ILE A N 1
ATOM 820 C CA . ILE A 1 99 ? 4.027 21.281 3.662 1 91.19 99 ILE A CA 1
ATOM 821 C C . ILE A 1 99 ? 5.367 21.391 4.387 1 91.19 99 ILE A C 1
ATOM 823 O O . ILE A 1 99 ? 5.875 20.406 4.93 1 91.19 99 ILE A O 1
ATOM 827 N N . LYS A 1 100 ? 5.805 22.562 4.441 1 84.12 100 LYS A N 1
ATOM 828 C CA . LYS A 1 100 ? 7.137 22.797 4.984 1 84.12 100 LYS A CA 1
ATOM 829 C C . LYS A 1 100 ? 7.207 22.406 6.457 1 84.12 100 LYS A C 1
ATOM 831 O O . LYS A 1 100 ? 6.258 22.625 7.211 1 84.12 100 LYS A O 1
ATOM 836 N N . ASN A 1 101 ? 8.328 21.75 6.859 1 78.75 101 ASN A N 1
ATOM 837 C CA . ASN A 1 101 ? 8.688 21.422 8.234 1 78.75 101 ASN A CA 1
ATOM 838 C C . ASN A 1 101 ? 7.844 20.266 8.781 1 78.75 101 ASN A C 1
ATOM 840 O O . ASN A 1 101 ? 7.637 20.172 9.992 1 78.75 101 ASN A O 1
ATOM 844 N N . PHE A 1 102 ? 7.285 19.625 7.988 1 83.56 102 PHE A N 1
ATOM 845 C CA . PHE A 1 102 ? 6.543 18.453 8.43 1 83.56 102 PHE A CA 1
ATOM 846 C C . PHE A 1 102 ? 7.414 17.203 8.352 1 83.56 102 PHE A C 1
ATOM 848 O O . PHE A 1 102 ? 7.676 16.688 7.258 1 83.56 102 PHE A O 1
ATOM 855 N N . GLY A 1 103 ? 7.844 16.672 9.453 1 65.88 103 GLY A N 1
ATOM 856 C CA . GLY A 1 103 ? 8.5 15.375 9.555 1 65.88 103 GLY A CA 1
ATOM 857 C C . GLY A 1 103 ? 9.977 15.43 9.211 1 65.88 103 GLY A C 1
ATOM 858 O O . GLY A 1 103 ? 10.68 14.422 9.297 1 65.88 103 GLY A O 1
ATOM 859 N N . ALA A 1 104 ? 10.555 16.578 8.734 1 62.97 104 ALA A N 1
ATOM 860 C CA . ALA A 1 104 ? 11.93 16.594 8.242 1 62.97 104 ALA A CA 1
ATOM 861 C C . ALA A 1 104 ? 12.875 17.172 9.297 1 62.97 104 ALA A C 1
ATOM 863 O O . ALA A 1 104 ? 13.883 17.797 8.961 1 62.97 104 ALA A O 1
ATOM 864 N N . THR A 1 105 ? 12.555 16.969 10.445 1 54.31 105 THR A N 1
ATOM 865 C CA . THR A 1 105 ? 13.469 17.594 11.391 1 54.31 105 THR A CA 1
ATOM 866 C C . THR A 1 105 ? 14.875 17 11.258 1 54.31 105 THR A C 1
ATOM 868 O O . THR A 1 105 ? 15.867 17.734 11.25 1 54.31 105 THR A O 1
ATOM 871 N N . ASP A 1 106 ? 14.93 15.648 11.141 1 51.81 106 ASP A N 1
ATOM 872 C CA . ASP A 1 106 ? 16.234 15 11.086 1 51.81 106 ASP A CA 1
ATOM 873 C C . ASP A 1 106 ? 16.656 14.742 9.641 1 51.81 106 ASP A C 1
ATOM 875 O O . ASP A 1 106 ? 17.719 14.148 9.398 1 51.81 106 ASP A O 1
ATOM 879 N N . LEU A 1 107 ? 15.742 15.086 8.75 1 54.09 107 LEU A N 1
ATOM 880 C CA . LEU A 1 107 ? 16.047 14.758 7.363 1 54.09 107 LEU A CA 1
ATOM 881 C C . LEU A 1 107 ? 16.562 15.984 6.613 1 54.09 107 LEU A C 1
ATOM 883 O O . LEU A 1 107 ? 16.25 17.125 6.984 1 54.09 107 LEU A O 1
ATOM 887 N N . LYS A 1 108 ? 17.562 15.797 5.863 1 59.44 108 LYS A N 1
ATOM 888 C CA . LYS A 1 108 ? 18.047 16.844 4.977 1 59.44 108 LYS A CA 1
ATOM 889 C C . LYS A 1 108 ? 17 17.234 3.945 1 59.44 108 LYS A C 1
ATOM 891 O O . LYS A 1 108 ? 17.328 17.609 2.82 1 59.44 108 LYS A O 1
ATOM 896 N N . THR A 1 109 ? 15.719 16.812 4.277 1 61.06 109 THR A N 1
ATOM 897 C CA . THR A 1 109 ? 14.641 17.219 3.381 1 61.06 109 THR A CA 1
ATOM 898 C C . THR A 1 109 ? 13.719 18.234 4.059 1 61.06 109 THR A C 1
ATOM 900 O O . THR A 1 109 ? 13.664 18.312 5.285 1 61.06 109 THR A O 1
ATOM 903 N N . ASP A 1 110 ? 13.031 18.969 3.232 1 70.12 110 ASP A N 1
ATOM 904 C CA . ASP A 1 110 ? 12.203 20.062 3.744 1 70.12 110 ASP A CA 1
ATOM 905 C C . ASP A 1 110 ? 10.852 19.531 4.234 1 70.12 110 ASP A C 1
ATOM 907 O O . ASP A 1 110 ? 10.188 20.172 5.051 1 70.12 110 ASP A O 1
ATOM 911 N N . SER A 1 111 ? 10.453 18.312 3.844 1 87.62 111 SER A N 1
ATOM 912 C CA . SER A 1 111 ? 9.125 17.875 4.258 1 87.62 111 SER A CA 1
ATOM 913 C C . SER A 1 111 ? 8.906 16.406 3.928 1 87.62 111 SER A C 1
ATOM 915 O O . SER A 1 111 ? 9.531 15.859 3.016 1 87.62 111 SER A O 1
ATOM 917 N N . ASN A 1 112 ? 8.125 15.688 4.676 1 94.06 112 ASN A N 1
ATOM 918 C CA . ASN A 1 112 ? 7.652 14.344 4.363 1 94.06 112 ASN A CA 1
ATOM 919 C C . ASN A 1 112 ? 6.168 14.336 4.02 1 94.06 112 ASN A C 1
ATOM 921 O O . ASN A 1 112 ? 5.551 13.273 3.926 1 94.06 112 ASN A O 1
ATOM 925 N N . LEU A 1 113 ? 5.637 15.516 3.904 1 95.75 113 LEU A N 1
ATOM 926 C CA . LEU A 1 113 ? 4.219 15.664 3.584 1 95.75 113 LEU A CA 1
ATOM 927 C C . LEU A 1 113 ? 4.031 16.469 2.309 1 95.75 113 LEU A C 1
ATOM 929 O O . LEU A 1 113 ? 4.418 17.641 2.25 1 95.75 113 LEU A O 1
ATOM 933 N N . PHE A 1 114 ? 3.332 15.898 1.339 1 96.94 114 PHE A N 1
ATOM 934 C CA . PHE A 1 114 ? 3.244 16.5 0.012 1 96.94 114 PHE A CA 1
ATOM 935 C C . PHE A 1 114 ? 1.79 16.656 -0.413 1 96.94 114 PHE A C 1
ATOM 937 O O . PHE A 1 114 ? 0.952 15.805 -0.125 1 96.94 114 PHE A O 1
ATOM 944 N N . ILE A 1 115 ? 1.518 17.75 -1.116 1 97.31 115 ILE A N 1
ATOM 945 C CA . ILE A 1 115 ? 0.179 18.031 -1.619 1 97.31 115 ILE A CA 1
ATOM 946 C C . ILE A 1 115 ? -0.028 17.344 -2.963 1 97.31 115 ILE A C 1
ATOM 948 O O . ILE A 1 115 ? 0.749 17.547 -3.898 1 97.31 115 ILE A O 1
ATOM 952 N N . ILE A 1 116 ? -1.068 16.516 -3.035 1 97.94 116 ILE A N 1
ATOM 953 C CA . ILE A 1 116 ? -1.367 15.805 -4.273 1 97.94 116 ILE A CA 1
ATOM 954 C C . ILE A 1 116 ? -2.596 16.422 -4.938 1 97.94 116 ILE A C 1
ATOM 956 O O . ILE A 1 116 ? -3.73 16.094 -4.582 1 97.94 116 ILE A O 1
ATOM 960 N N . GLU A 1 117 ? -2.344 17.219 -5.867 1 95.94 117 GLU A N 1
ATOM 961 C CA . GLU A 1 117 ? -3.418 17.906 -6.582 1 95.94 117 GLU A CA 1
ATOM 962 C C . GLU A 1 117 ? -3.805 17.141 -7.848 1 95.94 117 GLU A C 1
ATOM 964 O O . GLU A 1 117 ? -4.98 17.094 -8.211 1 95.94 117 GLU A O 1
ATOM 969 N N . ASN A 1 118 ? -2.857 16.562 -8.5 1 96.31 118 ASN A N 1
ATOM 970 C CA . ASN A 1 118 ? -3.018 15.781 -9.727 1 96.31 118 ASN A CA 1
ATOM 971 C C . ASN A 1 118 ? -2.705 14.305 -9.5 1 96.31 118 ASN A C 1
ATOM 973 O O . ASN A 1 118 ? -1.54 13.906 -9.516 1 96.31 118 ASN A O 1
ATOM 977 N N . THR A 1 119 ? -3.742 13.555 -9.422 1 96.5 119 THR A N 1
ATOM 978 C CA . THR A 1 119 ? -3.564 12.148 -9.078 1 96.5 119 THR A CA 1
ATOM 979 C C . THR A 1 119 ? -2.932 11.383 -10.234 1 96.5 119 THR A C 1
ATOM 981 O O . THR A 1 119 ? -2.203 10.414 -10.023 1 96.5 119 THR A O 1
ATOM 984 N N . LYS A 1 120 ? -3.238 11.82 -11.453 1 96.31 120 LYS A N 1
ATOM 985 C CA . LYS A 1 120 ? -2.613 11.188 -12.609 1 96.31 120 LYS A CA 1
ATOM 986 C C . LYS A 1 120 ? -1.095 11.312 -12.555 1 96.31 120 LYS A C 1
ATOM 988 O O . LYS A 1 120 ? -0.379 10.32 -12.719 1 96.31 120 LYS A O 1
ATOM 993 N N . LYS A 1 121 ? -0.639 12.531 -12.359 1 96.88 121 LYS A N 1
ATOM 994 C CA . LYS A 1 121 ? 0.795 12.766 -12.211 1 96.88 121 LYS A CA 1
ATOM 995 C C . LYS A 1 121 ? 1.364 1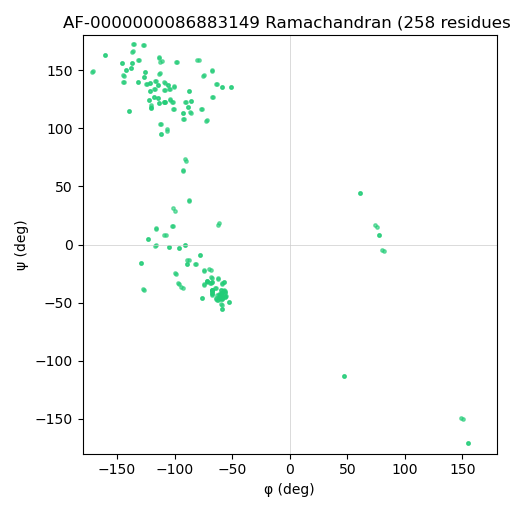1.961 -11.047 1 96.88 121 LYS A C 1
ATOM 997 O O . LYS A 1 121 ? 2.479 11.438 -11.125 1 96.88 121 LYS A O 1
ATOM 1002 N N . PHE A 1 122 ? 0.644 11.883 -9.992 1 97.94 122 PHE A N 1
ATOM 1003 C CA . PHE A 1 122 ? 1.061 11.156 -8.797 1 97.94 122 PHE A CA 1
ATOM 1004 C C . PHE A 1 122 ? 1.315 9.688 -9.117 1 97.94 122 PHE A C 1
ATOM 1006 O O . PHE A 1 122 ? 2.379 9.156 -8.797 1 97.94 122 PHE A O 1
ATOM 1013 N N . PHE A 1 123 ? 0.439 9.016 -9.828 1 98.06 123 PHE A N 1
ATOM 1014 C CA . PHE A 1 123 ? 0.571 7.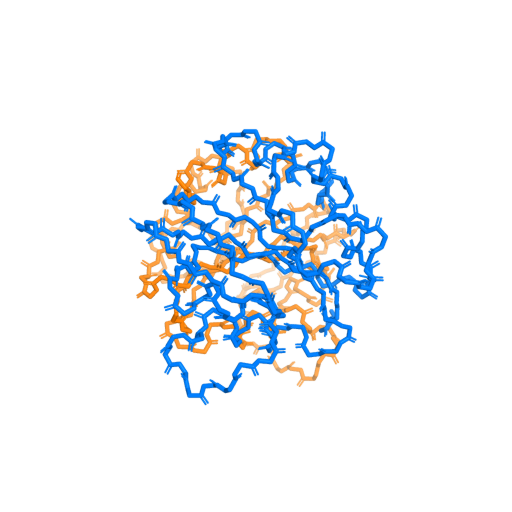594 -10.125 1 98.06 123 PHE A CA 1
ATOM 1015 C C . PHE A 1 123 ? 1.643 7.359 -11.188 1 98.06 123 PHE A C 1
ATOM 1017 O O . PHE A 1 123 ? 2.336 6.34 -11.156 1 98.06 123 PHE A O 1
ATOM 1024 N N . GLU A 1 124 ? 1.719 8.32 -12.102 1 96.62 124 GLU A N 1
ATOM 1025 C CA . GLU A 1 124 ? 2.83 8.242 -13.047 1 96.62 124 GLU A CA 1
ATOM 1026 C C . GLU A 1 124 ? 4.172 8.289 -12.32 1 96.62 124 GLU A C 1
ATOM 1028 O O . GLU A 1 124 ? 5.094 7.547 -12.656 1 96.62 124 GLU A O 1
ATOM 1033 N N . PHE A 1 125 ? 4.27 9.148 -11.375 1 97.31 125 PHE A N 1
ATOM 1034 C CA . PHE A 1 125 ? 5.5 9.289 -10.609 1 97.31 125 PHE A CA 1
ATOM 1035 C C . PHE A 1 125 ? 5.758 8.047 -9.766 1 97.31 125 PHE A C 1
ATOM 1037 O O . PHE A 1 125 ? 6.902 7.613 -9.617 1 97.31 125 PHE A O 1
ATOM 1044 N N . LEU A 1 126 ? 4.672 7.445 -9.156 1 97.56 126 LEU A N 1
ATOM 1045 C CA . LEU A 1 126 ? 4.805 6.199 -8.414 1 97.56 126 LEU A CA 1
ATOM 1046 C C . LEU A 1 126 ? 5.422 5.105 -9.281 1 97.56 126 LEU A C 1
ATOM 1048 O O . LEU A 1 126 ? 6.238 4.312 -8.805 1 97.56 126 LEU A O 1
ATOM 1052 N N . ASN A 1 127 ? 4.988 5.062 -10.5 1 97.25 127 ASN A N 1
ATOM 1053 C CA . ASN A 1 127 ? 5.578 4.102 -11.43 1 97.25 127 ASN A CA 1
ATOM 1054 C C . ASN A 1 127 ? 7.09 4.277 -11.531 1 97.25 127 ASN A C 1
ATOM 1056 O O . ASN A 1 127 ? 7.836 3.297 -11.539 1 97.25 127 ASN A O 1
ATOM 1060 N N . GLU A 1 128 ? 7.551 5.496 -11.547 1 95.38 128 GLU A N 1
ATOM 1061 C CA . GLU A 1 128 ? 8.969 5.816 -11.703 1 95.38 128 GLU A CA 1
ATOM 1062 C C . GLU A 1 128 ? 9.773 5.383 -10.477 1 95.38 128 GLU A C 1
ATOM 1064 O O . GLU A 1 128 ? 10.914 4.945 -10.602 1 95.38 128 GLU A O 1
ATOM 1069 N N . ILE A 1 129 ? 9.18 5.453 -9.367 1 94.75 129 ILE A N 1
ATOM 1070 C CA . ILE A 1 129 ? 9.977 5.293 -8.164 1 94.75 129 ILE A CA 1
ATOM 1071 C C . ILE A 1 129 ? 9.852 3.861 -7.648 1 94.75 129 ILE A C 1
ATOM 1073 O O . ILE A 1 129 ? 10.734 3.373 -6.934 1 94.75 129 ILE A O 1
ATOM 1077 N N . LEU A 1 130 ? 8.734 3.143 -7.961 1 95 130 LEU A N 1
ATOM 1078 C CA . LEU A 1 130 ? 8.477 1.837 -7.363 1 95 130 LEU A CA 1
ATOM 1079 C C . LEU A 1 130 ? 8.93 0.714 -8.289 1 95 130 LEU A C 1
ATOM 1081 O O . LEU A 1 130 ? 9.148 -0.414 -7.84 1 95 130 LEU A O 1
ATOM 1085 N N . VAL A 1 131 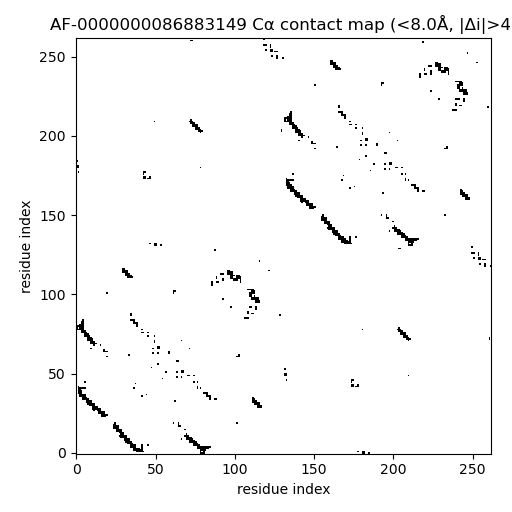? 8.859 0.855 -9.539 1 86.12 131 VAL A N 1
ATOM 1086 C CA . VAL A 1 131 ? 9.203 -0.236 -10.445 1 86.12 131 VAL A CA 1
ATOM 1087 C C . VAL A 1 131 ? 10.172 0.263 -11.516 1 86.12 131 VAL A C 1
ATOM 1089 O O . VAL A 1 131 ? 10.055 1.398 -11.984 1 86.12 131 VAL A O 1
ATOM 1092 N N . MET B 1 1 ? -9.57 2.006 9.266 1 82.88 1 MET B N 1
ATOM 1093 C CA . MET B 1 1 ? -10.156 0.711 9.609 1 82.88 1 MET B CA 1
ATOM 1094 C C . MET B 1 1 ? -9.211 -0.428 9.227 1 82.88 1 MET B C 1
ATOM 1096 O O . MET B 1 1 ? -8.484 -0.338 8.234 1 82.88 1 MET B O 1
ATOM 1100 N N . ASN B 1 2 ? -9.164 -1.419 10.039 1 93.62 2 ASN B N 1
ATOM 1101 C CA . ASN B 1 2 ? -8.336 -2.596 9.789 1 93.62 2 ASN B CA 1
ATOM 1102 C C . ASN B 1 2 ? -9.078 -3.637 8.953 1 93.62 2 ASN B C 1
ATOM 1104 O O . ASN B 1 2 ? -9.086 -4.82 9.297 1 93.62 2 ASN B O 1
ATOM 1108 N N . SER B 1 3 ? -9.859 -3.246 7.996 1 97.44 3 SER B N 1
ATOM 1109 C CA . SER B 1 3 ? -10.617 -4.074 7.062 1 97.44 3 SER B CA 1
ATOM 1110 C C . SER B 1 3 ? -10.68 -3.432 5.68 1 97.44 3 SER B C 1
ATOM 1112 O O . SER B 1 3 ? -10.711 -2.205 5.562 1 97.44 3 SER B O 1
ATOM 1114 N N . GLY B 1 4 ? -10.672 -4.285 4.676 1 97.94 4 GLY B N 1
ATOM 1115 C CA . GLY B 1 4 ? -10.742 -3.783 3.312 1 97.94 4 GLY B CA 1
ATOM 1116 C C . GLY B 1 4 ? -10.016 -4.664 2.312 1 97.94 4 GLY B C 1
ATOM 1117 O O . GLY B 1 4 ? -10.023 -5.891 2.441 1 97.94 4 GLY B O 1
ATOM 1118 N N . THR B 1 5 ? -9.492 -4.059 1.267 1 98.06 5 THR B N 1
ATOM 1119 C CA . THR B 1 5 ? -8.883 -4.73 0.124 1 98.06 5 THR B CA 1
ATOM 1120 C C . THR B 1 5 ? -7.387 -4.441 0.066 1 98.06 5 THR B C 1
ATOM 1122 O O . THR B 1 5 ? -6.93 -3.398 0.54 1 98.06 5 THR B O 1
ATOM 1125 N N . TYR B 1 6 ? -6.641 -5.398 -0.405 1 98.31 6 TYR B N 1
ATOM 1126 C CA . TYR B 1 6 ? -5.215 -5.148 -0.584 1 98.31 6 TYR B CA 1
ATOM 1127 C C . TYR B 1 6 ? -4.723 -5.719 -1.911 1 98.31 6 TYR B C 1
ATOM 1129 O O . TYR B 1 6 ? -5.363 -6.602 -2.488 1 98.31 6 TYR B O 1
ATOM 1137 N N . LEU B 1 7 ? -3.662 -5.172 -2.391 1 98.5 7 LEU B N 1
ATOM 1138 C CA . LEU B 1 7 ? -2.949 -5.602 -3.588 1 98.5 7 LEU B CA 1
ATOM 1139 C C . LEU B 1 7 ? -1.5 -5.949 -3.266 1 98.5 7 LEU B C 1
ATOM 1141 O O . LEU B 1 7 ? -0.852 -5.254 -2.479 1 98.5 7 LEU B O 1
ATOM 1145 N N . LEU B 1 8 ? -0.983 -6.973 -3.818 1 98.12 8 LEU B N 1
ATOM 1146 C CA . LEU B 1 8 ? 0.426 -7.34 -3.74 1 98.12 8 LEU B CA 1
ATOM 1147 C C . LEU B 1 8 ? 1.052 -7.395 -5.129 1 98.12 8 LEU B C 1
ATOM 1149 O O . LEU B 1 8 ? 0.586 -8.133 -5.996 1 98.12 8 LEU B O 1
ATOM 1153 N N . LEU B 1 9 ? 2.004 -6.582 -5.383 1 98.5 9 LEU B N 1
ATOM 1154 C CA . LEU B 1 9 ? 2.83 -6.801 -6.566 1 98.5 9 LEU B CA 1
ATOM 1155 C C . LEU B 1 9 ? 4.004 -7.719 -6.25 1 98.5 9 LEU B C 1
ATOM 1157 O O . LEU B 1 9 ? 4.863 -7.375 -5.43 1 98.5 9 LEU B O 1
ATOM 1161 N N . VAL B 1 10 ? 4.043 -8.828 -6.906 1 97.56 10 VAL B N 1
ATOM 1162 C CA . VAL B 1 10 ? 5.012 -9.883 -6.621 1 97.56 10 VAL B CA 1
ATOM 1163 C C . VAL B 1 10 ? 5.902 -10.109 -7.844 1 97.56 10 VAL B C 1
ATOM 1165 O O . VAL B 1 10 ? 5.414 -10.172 -8.977 1 97.56 10 VAL B O 1
ATOM 1168 N N . GLU B 1 11 ? 7.152 -10.188 -7.637 1 97.69 11 GLU B N 1
ATOM 1169 C CA . GLU B 1 11 ? 8.109 -10.508 -8.695 1 97.69 11 GLU B CA 1
ATOM 1170 C C . GLU B 1 11 ? 8.547 -11.969 -8.609 1 97.69 11 GLU B C 1
ATOM 1172 O O . GLU B 1 11 ? 8.977 -12.43 -7.547 1 97.69 11 GLU B O 1
ATOM 1177 N N . ILE B 1 12 ? 8.336 -12.664 -9.664 1 97.31 12 ILE B N 1
ATOM 1178 C CA . ILE B 1 12 ? 8.836 -14.023 -9.844 1 97.31 12 ILE B CA 1
ATOM 1179 C C . ILE B 1 12 ? 10.078 -14 -10.727 1 97.31 12 ILE B C 1
ATOM 1181 O O . ILE B 1 12 ? 10.008 -13.633 -11.906 1 97.31 12 ILE B O 1
ATOM 1185 N N . GLU B 1 13 ? 11.172 -14.375 -10.242 1 96.62 13 GLU B N 1
ATOM 1186 C CA . GLU B 1 13 ? 12.453 -14.172 -10.898 1 96.62 13 GLU B CA 1
ATOM 1187 C C . GLU B 1 13 ? 12.797 -15.344 -11.812 1 96.62 13 GLU B C 1
ATOM 1189 O O . GLU B 1 13 ? 13.734 -15.258 -12.617 1 96.62 13 GLU B O 1
ATOM 1194 N N . ARG B 1 14 ? 12.188 -16.453 -11.703 1 96.81 14 ARG B N 1
ATOM 1195 C CA . ARG B 1 14 ? 12.344 -17.625 -12.562 1 96.81 14 ARG B CA 1
ATOM 1196 C C . ARG B 1 14 ? 11.023 -18.375 -12.727 1 96.81 14 ARG B C 1
ATOM 1198 O O . ARG B 1 14 ? 10.141 -18.281 -11.867 1 96.81 14 ARG B O 1
ATOM 1205 N N . ASP B 1 15 ? 10.977 -19.094 -13.828 1 96.81 15 ASP B N 1
ATOM 1206 C CA . ASP B 1 15 ? 9.766 -19.891 -14.023 1 96.81 15 ASP B CA 1
ATOM 1207 C C . ASP B 1 15 ? 9.562 -20.875 -12.875 1 96.81 15 ASP B C 1
ATOM 1209 O O . ASP B 1 15 ? 10.508 -21.547 -12.445 1 96.81 15 ASP B O 1
ATOM 1213 N N . ILE B 1 16 ? 8.375 -20.938 -12.422 1 94.56 16 ILE B N 1
ATOM 1214 C CA . ILE B 1 16 ? 8.078 -21.859 -11.32 1 94.56 16 ILE B CA 1
ATOM 1215 C C . ILE B 1 16 ? 6.773 -22.594 -11.602 1 94.56 16 ILE B C 1
ATOM 1217 O O . ILE B 1 16 ? 6.055 -22.266 -12.547 1 94.56 16 ILE B O 1
ATOM 1221 N N . GLU B 1 17 ? 6.559 -23.625 -10.82 1 91.88 17 GLU B N 1
ATOM 1222 C CA . GLU B 1 17 ? 5.289 -24.344 -10.805 1 91.88 17 GLU B CA 1
ATOM 1223 C C . GLU B 1 17 ? 4.625 -24.266 -9.43 1 91.88 17 GLU B C 1
ATOM 1225 O O . GLU B 1 17 ? 5.27 -24.5 -8.406 1 91.88 17 GLU B O 1
ATOM 1230 N N . VAL B 1 18 ? 3.436 -23.844 -9.5 1 87.25 18 VAL B N 1
ATOM 1231 C CA . VAL B 1 18 ? 2.713 -23.734 -8.242 1 87.25 18 VAL B CA 1
ATOM 1232 C C . VAL B 1 18 ? 1.516 -24.672 -8.242 1 87.25 18 VAL B C 1
ATOM 1234 O O . VAL B 1 18 ? 0.867 -24.859 -9.273 1 87.25 18 VAL B O 1
ATOM 1237 N N . LYS B 1 19 ? 1.293 -25.266 -7.141 1 82.56 19 LYS B N 1
ATOM 1238 C CA . LYS B 1 19 ? 0.139 -26.141 -6.984 1 82.56 19 LYS B CA 1
ATOM 1239 C C . LYS B 1 19 ? -1.061 -25.391 -6.426 1 82.56 19 LYS B C 1
ATOM 1241 O O . LYS B 1 19 ? -0.989 -24.812 -5.332 1 82.56 19 LYS B O 1
ATOM 1246 N N . ILE B 1 20 ? -2.01 -25.266 -7.191 1 74.12 20 ILE B N 1
ATOM 1247 C CA . ILE B 1 20 ? -3.27 -24.672 -6.746 1 74.12 20 ILE B CA 1
ATOM 1248 C C . ILE B 1 20 ? -4.367 -25.734 -6.762 1 74.12 20 ILE B C 1
ATOM 1250 O O . ILE B 1 20 ? -4.691 -26.297 -7.816 1 74.12 20 ILE B O 1
ATOM 1254 N N . LYS B 1 21 ? -4.93 -25.891 -5.574 1 71.31 21 LYS B N 1
ATOM 1255 C CA . LYS B 1 21 ? -5.871 -27 -5.434 1 71.31 21 LYS B CA 1
ATOM 1256 C C . LYS B 1 21 ? -5.301 -28.281 -6.027 1 71.31 21 LYS B C 1
ATOM 1258 O O . LYS B 1 21 ? -4.254 -28.766 -5.586 1 71.31 21 LYS B O 1
ATOM 1263 N N . ARG B 1 22 ? -5.648 -28.875 -6.953 1 71.56 22 ARG B N 1
ATOM 1264 C CA . ARG B 1 22 ? -5.215 -30.156 -7.48 1 71.56 22 ARG B CA 1
ATOM 1265 C C . ARG B 1 22 ? -4.578 -30 -8.859 1 71.56 22 ARG B C 1
ATOM 1267 O O . ARG B 1 22 ? -4.367 -30.984 -9.57 1 71.56 22 ARG B O 1
ATOM 1274 N N . LYS B 1 23 ? -4.348 -28.781 -9.031 1 80.44 23 LYS B N 1
ATOM 1275 C CA . LYS B 1 23 ? -3.766 -28.547 -10.352 1 80.44 23 LYS B CA 1
ATOM 1276 C C . LYS B 1 23 ? -2.439 -27.797 -10.242 1 80.44 23 LYS B C 1
ATOM 1278 O O . LYS B 1 23 ? -2.297 -26.906 -9.414 1 80.44 23 LYS B O 1
ATOM 1283 N N . GLU B 1 24 ? -1.475 -28.25 -11.047 1 87.06 24 GLU B N 1
ATOM 1284 C CA . GLU B 1 24 ? -0.193 -27.547 -11.148 1 87.06 24 GLU B CA 1
ATOM 1285 C C . GLU B 1 24 ? -0.221 -26.5 -12.25 1 87.06 24 GLU B C 1
ATOM 1287 O O . GLU B 1 24 ? -0.568 -26.797 -13.391 1 87.06 24 GLU B O 1
ATOM 1292 N N . ILE B 1 25 ? 0.043 -25.328 -11.867 1 87.38 25 ILE B N 1
ATOM 1293 C CA . ILE B 1 25 ? 0.032 -24.234 -12.836 1 87.38 25 ILE B CA 1
ATOM 1294 C C . ILE B 1 25 ? 1.442 -23.672 -12.992 1 87.38 25 ILE B C 1
ATOM 1296 O O . ILE B 1 25 ? 2.17 -23.531 -12.008 1 87.38 25 ILE B O 1
ATOM 1300 N N . LYS B 1 26 ? 1.785 -23.422 -14.195 1 92 26 LYS B N 1
ATOM 1301 C CA . LYS B 1 26 ? 3.084 -22.828 -14.484 1 92 26 LYS B CA 1
ATOM 1302 C C . LYS B 1 26 ? 3.01 -21.297 -14.43 1 92 26 LYS B C 1
ATOM 1304 O O . LYS B 1 26 ? 2.096 -20.703 -14.992 1 92 26 LYS B O 1
ATOM 1309 N N . ILE B 1 27 ? 3.957 -20.734 -13.742 1 93.88 27 ILE B N 1
ATOM 1310 C CA . ILE B 1 27 ? 4.098 -19.281 -13.648 1 93.88 27 ILE B CA 1
ATOM 1311 C C . ILE B 1 27 ? 5.461 -18.859 -14.195 1 93.88 27 ILE B C 1
ATOM 1313 O O . ILE B 1 27 ? 6.5 -19.281 -13.68 1 93.88 27 ILE B O 1
ATOM 1317 N N . LYS B 1 28 ? 5.414 -18.062 -15.227 1 96.81 28 LYS B N 1
ATOM 1318 C CA . LYS B 1 28 ? 6.652 -17.594 -15.844 1 96.81 28 LYS B CA 1
ATOM 1319 C C . LYS B 1 28 ? 7.273 -16.453 -15.055 1 96.81 28 LYS B C 1
ATOM 1321 O O . LYS B 1 28 ? 6.594 -15.805 -14.25 1 96.81 28 LYS B O 1
ATOM 1326 N N . LYS B 1 29 ? 8.602 -16.297 -15.297 1 97.75 29 LYS B N 1
ATOM 1327 C CA . LYS B 1 29 ? 9.273 -15.117 -14.75 1 97.75 29 LYS B CA 1
ATOM 1328 C C . LYS B 1 29 ? 8.516 -13.836 -15.109 1 97.75 29 LYS B C 1
ATOM 1330 O O . LYS B 1 29 ? 8.023 -13.695 -16.234 1 97.75 29 LYS B O 1
ATOM 1335 N N . GLY B 1 30 ? 8.352 -12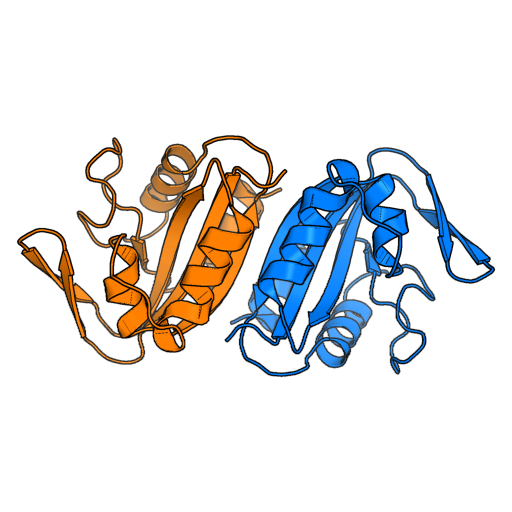.914 -14.109 1 97.62 30 GLY B N 1
ATOM 1336 C CA . GLY B 1 30 ? 7.645 -11.672 -14.367 1 97.62 30 GLY B CA 1
ATOM 1337 C C . GLY B 1 30 ? 7.027 -11.062 -13.125 1 97.62 30 GLY B C 1
ATOM 1338 O O . GLY B 1 30 ? 7.395 -11.422 -12.008 1 97.62 30 GLY B O 1
ATOM 1339 N N . LYS B 1 31 ? 6.266 -10.086 -13.336 1 98.19 31 LYS B N 1
ATOM 1340 C CA . LYS B 1 31 ? 5.566 -9.398 -12.258 1 98.19 31 LYS B CA 1
ATOM 1341 C C . LYS B 1 31 ? 4.082 -9.75 -12.25 1 98.19 31 LYS B C 1
ATOM 1343 O O . LYS B 1 31 ? 3.449 -9.805 -13.305 1 98.19 31 LYS B O 1
ATOM 1348 N N . TYR B 1 32 ? 3.576 -9.977 -11.086 1 97.56 32 TYR B N 1
ATOM 1349 C CA . TYR B 1 32 ? 2.189 -10.398 -10.906 1 97.56 32 TYR B CA 1
ATOM 1350 C C . TYR B 1 32 ? 1.5 -9.562 -9.836 1 97.56 32 TYR B C 1
ATOM 1352 O O . TYR B 1 32 ? 2.094 -9.266 -8.797 1 97.56 32 TYR B O 1
ATOM 1360 N N . LEU B 1 33 ? 0.304 -9.234 -10.102 1 97.94 33 LEU B N 1
ATOM 1361 C CA . LEU B 1 33 ? -0.533 -8.555 -9.117 1 97.94 33 LEU B CA 1
ATOM 1362 C C . LEU B 1 33 ? -1.545 -9.516 -8.508 1 97.94 33 LEU B C 1
ATOM 1364 O O . LEU B 1 33 ? -2.316 -10.156 -9.227 1 97.94 33 LEU B O 1
ATOM 1368 N N . TYR B 1 34 ? -1.56 -9.609 -7.262 1 97.06 34 TYR B N 1
ATOM 1369 C CA . TYR B 1 34 ? -2.568 -10.367 -6.523 1 97.06 34 TYR B CA 1
ATOM 1370 C C . TYR B 1 34 ? -3.566 -9.438 -5.852 1 97.06 34 TYR B C 1
ATOM 1372 O O . TYR B 1 34 ? -3.182 -8.422 -5.27 1 97.06 34 TYR B O 1
ATOM 1380 N N . VAL B 1 35 ? -4.82 -9.734 -5.973 1 97.19 35 VAL B N 1
ATOM 1381 C CA . VAL B 1 35 ? -5.891 -8.984 -5.332 1 97.19 35 VAL B CA 1
ATOM 1382 C C . VAL B 1 35 ? -6.488 -9.805 -4.191 1 97.19 35 VAL B C 1
ATOM 1384 O O . VAL B 1 35 ? -6.961 -10.922 -4.402 1 97.19 35 VAL B O 1
ATOM 1387 N N . GLY B 1 36 ? -6.449 -9.234 -3.018 1 95.94 36 GLY B N 1
ATOM 1388 C CA . GLY B 1 36 ? -7.043 -9.883 -1.858 1 95.94 36 GLY B CA 1
ATOM 1389 C C . GLY B 1 36 ? -7.859 -8.938 -1.002 1 95.94 36 GLY B C 1
ATOM 1390 O O . GLY B 1 36 ? -7.945 -7.742 -1.295 1 95.94 36 GLY B O 1
ATOM 1391 N N . SER B 1 37 ? -8.555 -9.516 -0.023 1 95.94 37 SER B N 1
ATOM 1392 C CA . SER B 1 37 ? -9.32 -8.742 0.948 1 95.94 37 SER B CA 1
ATOM 1393 C C . SER B 1 37 ? -9.242 -9.359 2.338 1 95.94 37 SER B C 1
ATOM 1395 O O . SER B 1 37 ? -8.93 -10.547 2.479 1 95.94 37 SER B O 1
ATOM 1397 N N . ALA B 1 38 ? -9.32 -8.578 3.301 1 96.88 38 ALA B N 1
ATOM 1398 C CA . ALA B 1 38 ? -9.461 -8.961 4.703 1 96.88 38 ALA B CA 1
ATOM 1399 C C . ALA B 1 38 ? -10.438 -8.031 5.426 1 96.88 38 ALA B C 1
ATOM 1401 O O . ALA B 1 38 ? -10.188 -6.836 5.559 1 96.88 38 ALA B O 1
ATOM 1402 N N . MET B 1 39 ? -11.539 -8.594 5.859 1 96.69 39 MET B N 1
ATOM 1403 C CA . MET B 1 39 ? -12.547 -7.785 6.535 1 96.69 39 MET B CA 1
ATOM 1404 C C . MET B 1 39 ? -12.312 -7.766 8.039 1 96.69 39 MET B C 1
ATOM 1406 O O . MET B 1 39 ? -13.117 -7.215 8.797 1 96.69 39 MET B O 1
ATOM 1410 N N . LYS B 1 40 ? -11.289 -8.469 8.406 1 95.69 40 LYS B N 1
ATOM 1411 C CA . LYS B 1 40 ? -10.688 -8.398 9.734 1 95.69 40 LYS B CA 1
ATOM 1412 C C . LYS B 1 40 ? -9.172 -8.562 9.664 1 95.69 40 LYS B C 1
ATOM 1414 O O . LYS B 1 40 ? -8.664 -9.367 8.875 1 95.69 40 LYS B O 1
ATOM 1419 N N . ASN B 1 41 ? -8.43 -7.758 10.484 1 95.94 41 ASN B N 1
ATOM 1420 C CA . ASN B 1 41 ? -6.984 -7.902 10.617 1 95.94 41 ASN B CA 1
ATOM 1421 C C . ASN B 1 41 ? -6.273 -7.676 9.281 1 95.94 41 ASN B C 1
ATOM 1423 O O . ASN B 1 41 ? -5.402 -8.453 8.898 1 95.94 41 ASN B O 1
ATOM 1427 N N . LEU B 1 42 ? -6.676 -6.641 8.57 1 97.25 42 LEU B N 1
ATOM 1428 C CA . LEU B 1 42 ? -6.207 -6.332 7.227 1 97.25 42 LEU B CA 1
ATOM 1429 C C . LEU B 1 42 ? -4.695 -6.137 7.207 1 97.25 42 LEU B C 1
ATOM 1431 O O . LEU B 1 42 ? -3.986 -6.816 6.465 1 97.25 42 LEU B O 1
ATOM 1435 N N . HIS B 1 43 ? -4.109 -5.215 8.031 1 96.56 43 HIS B N 1
ATOM 1436 C CA . HIS B 1 43 ? -2.678 -4.949 7.98 1 96.56 43 HIS B CA 1
ATOM 1437 C C . HIS B 1 43 ? -1.878 -6.156 8.461 1 96.56 43 HIS B C 1
ATOM 1439 O O . HIS B 1 43 ? -0.755 -6.383 8.008 1 96.56 43 HIS B O 1
ATOM 1445 N N . GLN B 1 44 ? -2.449 -6.98 9.359 1 95.69 44 GLN B N 1
ATOM 1446 C CA . GLN B 1 44 ? -1.779 -8.203 9.797 1 95.69 44 GLN B CA 1
ATOM 1447 C C . GLN B 1 44 ? -1.684 -9.219 8.664 1 95.69 44 GLN B C 1
ATOM 1449 O O . GLN B 1 44 ? -0.66 -9.891 8.508 1 95.69 44 GLN B O 1
ATOM 1454 N N . ARG B 1 45 ? -2.789 -9.344 7.926 1 96.12 45 ARG B N 1
ATOM 1455 C CA . ARG B 1 45 ? -2.771 -10.25 6.781 1 96.12 45 ARG B CA 1
ATOM 1456 C C . ARG B 1 45 ? -1.723 -9.82 5.762 1 96.12 45 ARG B C 1
ATOM 1458 O O . ARG B 1 45 ? -0.952 -10.648 5.273 1 96.12 45 ARG B O 1
ATOM 1465 N N . VAL B 1 46 ? -1.685 -8.555 5.441 1 97.06 46 VAL B N 1
ATOM 1466 C CA . VAL B 1 46 ? -0.682 -8.031 4.52 1 97.06 46 VAL B CA 1
ATOM 1467 C C . VAL B 1 46 ? 0.716 -8.266 5.086 1 97.06 46 VAL B C 1
ATOM 1469 O O . VAL B 1 46 ? 1.624 -8.68 4.359 1 97.06 46 VAL B O 1
ATOM 1472 N N . GLY B 1 47 ? 0.872 -8.008 6.383 1 96.19 47 GLY B N 1
ATOM 1473 C CA . GLY B 1 47 ? 2.143 -8.266 7.043 1 96.19 47 GLY B CA 1
ATOM 1474 C C . GLY B 1 47 ? 2.613 -9.695 6.891 1 96.19 47 GLY B C 1
ATOM 1475 O O . GLY B 1 47 ? 3.793 -9.945 6.633 1 96.19 47 GLY B O 1
ATOM 1476 N N . ARG B 1 48 ? 1.723 -10.617 7.07 1 95.25 48 ARG B N 1
ATOM 1477 C CA . ARG B 1 48 ? 2.041 -12.031 6.887 1 95.25 48 ARG B CA 1
ATOM 1478 C C . ARG B 1 48 ? 2.518 -12.305 5.465 1 95.25 48 ARG B C 1
ATOM 1480 O O . ARG B 1 48 ? 3.461 -13.078 5.258 1 95.25 48 ARG B O 1
ATOM 1487 N N . HIS B 1 49 ? 1.851 -11.695 4.496 1 96 49 HIS B N 1
ATOM 1488 C CA . HIS B 1 49 ? 2.207 -11.922 3.1 1 96 49 HIS B CA 1
ATOM 1489 C C . HIS B 1 49 ? 3.58 -11.344 2.783 1 96 49 HIS B C 1
ATOM 1491 O O . HIS B 1 49 ? 4.383 -11.977 2.098 1 96 49 HIS B O 1
ATOM 1497 N N . ILE B 1 50 ? 3.881 -10.18 3.277 1 95.31 50 ILE B N 1
ATOM 1498 C CA . ILE B 1 50 ? 5.137 -9.523 2.926 1 95.31 50 ILE B CA 1
ATOM 1499 C C . ILE B 1 50 ? 6.301 -10.25 3.605 1 95.31 50 ILE B C 1
ATOM 1501 O O . ILE B 1 50 ? 7.414 -10.281 3.076 1 95.31 50 ILE B O 1
ATOM 1505 N N . SER B 1 51 ? 6.02 -10.797 4.742 1 92.06 51 SER B N 1
ATOM 1506 C CA . SER B 1 51 ? 7.086 -11.453 5.484 1 92.06 51 SER B CA 1
ATOM 1507 C C . SER B 1 51 ? 7.012 -12.969 5.332 1 92.06 51 SER B C 1
ATOM 1509 O O . SER B 1 51 ? 7.602 -13.711 6.121 1 92.06 51 SER B O 1
ATOM 1511 N N . PHE B 1 52 ? 6.312 -13.477 4.402 1 92.44 52 PHE B N 1
ATOM 1512 C CA . PHE B 1 52 ? 5.98 -14.891 4.297 1 92.44 52 PHE B CA 1
ATOM 1513 C C . PHE B 1 52 ? 7.242 -15.742 4.285 1 92.44 52 PHE B C 1
ATOM 1515 O O . PHE B 1 52 ? 7.336 -16.734 5.016 1 92.44 52 PHE B O 1
ATOM 1522 N N . LYS B 1 53 ? 8.234 -15.398 3.551 1 87.38 53 LYS B N 1
ATOM 1523 C CA . LYS B 1 53 ? 9.453 -16.188 3.389 1 87.38 53 LYS B CA 1
ATOM 1524 C C . LYS B 1 53 ? 10.258 -16.234 4.688 1 87.38 53 LYS B C 1
ATOM 1526 O O . LYS B 1 53 ? 10.969 -17.203 4.945 1 87.38 53 LYS B O 1
ATOM 1531 N N . GLU B 1 54 ? 10.133 -15.203 5.336 1 86 54 GLU B N 1
ATOM 1532 C CA . GLU B 1 54 ? 10.93 -15.086 6.555 1 86 54 GLU B CA 1
ATOM 1533 C C . GLU B 1 54 ? 10.18 -15.664 7.754 1 86 54 GLU B C 1
ATOM 1535 O O . GLU B 1 54 ? 10.781 -15.93 8.797 1 86 54 GLU B O 1
ATOM 1540 N N . GLY B 1 55 ? 8.984 -15.852 7.496 1 78.81 55 GLY B N 1
ATOM 1541 C CA . GLY B 1 55 ? 8.18 -16.344 8.602 1 78.81 55 GLY B CA 1
ATOM 1542 C C . GLY B 1 55 ? 7.977 -17.844 8.57 1 78.81 55 GLY B C 1
ATOM 1543 O O . GLY B 1 55 ? 8.289 -18.5 7.574 1 78.81 55 GLY B O 1
ATOM 1544 N N . ASP B 1 56 ? 7.699 -18.406 9.703 1 78.06 56 ASP B N 1
ATOM 1545 C CA . ASP B 1 56 ? 7.301 -19.812 9.805 1 78.06 56 ASP B CA 1
ATOM 1546 C C . ASP B 1 56 ? 5.781 -19.953 9.719 1 78.06 56 ASP B C 1
ATOM 1548 O O . ASP B 1 56 ? 5.113 -20.188 10.727 1 78.06 56 ASP B O 1
ATOM 1552 N N . TYR B 1 57 ? 5.387 -19.75 8.492 1 81.12 57 TYR B N 1
ATOM 1553 C CA . TYR B 1 57 ? 3.938 -19.75 8.336 1 81.12 57 TYR B CA 1
ATOM 1554 C C . TYR B 1 57 ? 3.469 -21 7.598 1 81.12 57 TYR B C 1
ATOM 1556 O O . TYR B 1 57 ? 4.137 -21.469 6.676 1 81.12 57 TYR B O 1
ATOM 1564 N N . LYS B 1 58 ? 2.4 -21.484 8.094 1 84.19 58 LYS B N 1
ATOM 1565 C CA . LYS B 1 58 ? 1.719 -22.516 7.324 1 84.19 58 LYS B CA 1
ATOM 1566 C C . LYS B 1 58 ? 0.972 -21.922 6.137 1 84.19 58 LYS B C 1
ATOM 1568 O O . LYS B 1 58 ? 0.453 -20.812 6.219 1 84.19 58 LYS B O 1
ATOM 1573 N N . LYS B 1 59 ? 0.967 -22.719 5.027 1 83.38 59 LYS B N 1
ATOM 1574 C CA . LYS B 1 59 ? 0.205 -22.281 3.861 1 83.38 59 LYS B CA 1
ATOM 1575 C C . LYS B 1 59 ? -1.293 -22.281 4.148 1 83.38 59 LYS B C 1
ATOM 1577 O O . LYS B 1 59 ? -1.813 -23.234 4.742 1 83.38 59 LYS B O 1
ATOM 1582 N N . HIS B 1 60 ? -1.932 -21.219 3.912 1 82.06 60 HIS B N 1
ATOM 1583 C CA . HIS B 1 60 ? -3.363 -21.062 4.152 1 82.06 60 HIS B CA 1
ATOM 1584 C C . HIS B 1 60 ? -4.078 -20.562 2.904 1 82.06 60 HIS B C 1
ATOM 1586 O O . HIS B 1 60 ? -5.18 -21.016 2.586 1 82.06 60 HIS B O 1
ATOM 1592 N N . TRP B 1 61 ? -3.482 -19.688 2.188 1 79.88 61 TRP B N 1
ATOM 1593 C CA . TRP B 1 61 ? -4.09 -19.062 1.02 1 79.88 61 TRP B CA 1
ATOM 1594 C C . TRP B 1 61 ? -3.363 -19.469 -0.258 1 79.88 61 TRP B C 1
ATOM 1596 O O . TRP B 1 61 ? -2.182 -19.812 -0.222 1 79.88 61 TRP B O 1
ATOM 1606 N N . HIS B 1 62 ? -3.977 -19.328 -1.405 1 83.31 62 HIS B N 1
ATOM 1607 C CA . HIS B 1 62 ? -3.396 -19.625 -2.709 1 83.31 62 HIS B CA 1
ATOM 1608 C C . HIS B 1 62 ? -2.135 -18.797 -2.951 1 83.31 62 HIS B C 1
ATOM 1610 O O . HIS B 1 62 ? -1.154 -19.312 -3.502 1 83.31 62 HIS B O 1
ATOM 1616 N N . ILE B 1 63 ? -2.096 -17.594 -2.463 1 91.62 63 ILE B N 1
ATOM 1617 C CA . ILE B 1 63 ? -0.988 -16.688 -2.719 1 91.62 63 ILE B CA 1
ATOM 1618 C C . ILE B 1 63 ? 0.271 -17.188 -2.018 1 91.62 63 ILE B C 1
ATOM 1620 O O . ILE B 1 63 ? 1.388 -16.844 -2.404 1 91.62 63 ILE B O 1
ATOM 1624 N N . ASP B 1 64 ? 0.114 -18.031 -0.979 1 91 64 ASP B N 1
ATOM 1625 C CA . ASP B 1 64 ? 1.26 -18.5 -0.206 1 91 64 ASP B CA 1
ATOM 1626 C C . ASP B 1 64 ? 2.248 -19.25 -1.09 1 91 64 ASP B C 1
ATOM 1628 O O . ASP B 1 64 ? 3.463 -19.094 -0.949 1 91 64 ASP B O 1
ATOM 1632 N N . SER B 1 65 ? 1.686 -20.016 -1.999 1 87.75 65 SER B N 1
ATOM 1633 C CA . SER B 1 65 ? 2.547 -20.766 -2.904 1 87.75 65 SER B CA 1
ATOM 1634 C C . SER B 1 65 ? 3.357 -19.844 -3.801 1 87.75 65 SER B C 1
ATOM 1636 O O . SER B 1 65 ? 4.512 -20.125 -4.121 1 87.75 65 SER B O 1
ATOM 1638 N N . LEU B 1 66 ? 2.781 -18.797 -4.215 1 92.12 66 LEU B N 1
ATOM 1639 C CA . LEU B 1 66 ? 3.469 -17.797 -5.039 1 92.12 66 LEU B CA 1
ATOM 1640 C C . LEU B 1 66 ? 4.559 -17.094 -4.238 1 92.12 66 LEU B C 1
ATOM 1642 O O . LEU B 1 66 ? 5.668 -16.891 -4.738 1 92.12 66 LEU B O 1
ATOM 1646 N N . LEU B 1 67 ? 4.246 -16.797 -2.971 1 93.44 67 LEU B N 1
ATOM 1647 C CA . LEU B 1 67 ? 5.133 -16 -2.125 1 93.44 67 LEU B CA 1
ATOM 1648 C C . LEU B 1 67 ? 6.336 -16.828 -1.675 1 93.44 67 LEU B C 1
ATOM 1650 O O . LEU B 1 67 ? 7.383 -16.281 -1.339 1 93.44 67 LEU B O 1
ATOM 1654 N N . GLU B 1 68 ? 6.176 -18.109 -1.702 1 90.94 68 GLU B N 1
ATOM 1655 C CA . GLU B 1 68 ? 7.309 -18.984 -1.415 1 90.94 68 GLU B CA 1
ATOM 1656 C C . GLU B 1 68 ? 8.422 -18.797 -2.443 1 90.94 68 GLU B C 1
ATOM 1658 O O . GLU B 1 68 ? 9.602 -19 -2.135 1 90.94 68 GLU B O 1
ATOM 1663 N N . ASN B 1 69 ? 8 -18.422 -3.633 1 91.38 69 ASN B N 1
ATOM 1664 C CA . ASN B 1 69 ? 8.945 -18.375 -4.742 1 91.38 69 ASN B CA 1
ATOM 1665 C C . ASN B 1 69 ? 9.102 -16.953 -5.277 1 91.38 69 ASN B C 1
ATOM 1667 O O . ASN B 1 69 ? 9.836 -16.719 -6.246 1 91.38 69 ASN B O 1
ATOM 1671 N N . GLY B 1 70 ? 8.414 -16.062 -4.727 1 94.69 70 GLY B N 1
ATOM 1672 C CA . GLY B 1 70 ? 8.422 -14.695 -5.211 1 94.69 70 GLY B CA 1
ATOM 1673 C C . GLY B 1 70 ? 8.742 -13.68 -4.129 1 94.69 70 GLY B C 1
ATOM 1674 O O . GLY B 1 70 ? 8.859 -14.031 -2.953 1 94.69 70 GLY B O 1
ATOM 1675 N N . LYS B 1 71 ? 8.922 -12.461 -4.586 1 95 71 LYS B N 1
ATOM 1676 C CA . LYS B 1 71 ? 9.211 -11.336 -3.695 1 95 71 LYS B CA 1
ATOM 1677 C C . LYS B 1 71 ? 8.156 -10.242 -3.84 1 95 71 LYS B C 1
ATOM 1679 O O . LYS B 1 71 ? 7.805 -9.859 -4.957 1 95 71 LYS B O 1
ATOM 1684 N N . VAL B 1 72 ? 7.703 -9.828 -2.713 1 97.12 72 VAL B N 1
ATOM 1685 C CA . VAL B 1 72 ? 6.773 -8.703 -2.746 1 97.12 72 VAL B CA 1
ATOM 1686 C C . VAL B 1 72 ? 7.543 -7.402 -2.984 1 97.12 72 VAL B C 1
ATOM 1688 O O . VAL B 1 72 ? 8.367 -7.004 -2.16 1 97.12 72 VAL B O 1
ATOM 1691 N N . LEU B 1 73 ? 7.238 -6.793 -4.125 1 97.62 73 LEU B N 1
ATOM 1692 C CA . LEU B 1 73 ? 7.863 -5.508 -4.418 1 97.62 73 LEU B CA 1
ATOM 1693 C C . LEU B 1 73 ? 7.215 -4.391 -3.604 1 97.62 73 LEU B C 1
ATOM 1695 O O . LEU B 1 73 ? 7.91 -3.551 -3.027 1 97.62 73 LEU B O 1
ATOM 1699 N N . PHE B 1 74 ? 5.965 -4.359 -3.572 1 98.44 74 PHE B N 1
ATOM 1700 C CA . PHE B 1 74 ? 5.203 -3.477 -2.693 1 98.44 74 PHE B CA 1
ATOM 1701 C C . PHE B 1 74 ? 3.775 -3.977 -2.527 1 98.44 74 PHE B C 1
ATOM 1703 O O . PHE B 1 74 ? 3.342 -4.883 -3.24 1 98.44 74 PHE B O 1
ATOM 1710 N N . SER B 1 75 ? 3.1 -3.529 -1.573 1 98.44 75 SER B N 1
ATOM 1711 C CA . SER B 1 75 ? 1.685 -3.795 -1.332 1 98.44 75 SER B CA 1
ATOM 1712 C C . SER B 1 75 ? 0.894 -2.5 -1.19 1 98.44 75 SER B C 1
ATOM 1714 O O . SER B 1 75 ? 1.443 -1.472 -0.788 1 98.44 75 SER B O 1
ATOM 1716 N N . ILE B 1 76 ? -0.33 -2.555 -1.602 1 98.69 76 ILE B N 1
ATOM 1717 C CA . ILE B 1 76 ? -1.277 -1.464 -1.4 1 98.69 76 ILE B CA 1
ATOM 1718 C C . ILE B 1 76 ? -2.4 -1.921 -0.471 1 98.69 76 ILE B C 1
ATOM 1720 O O . ILE B 1 76 ? -3.004 -2.975 -0.688 1 98.69 76 ILE B O 1
ATOM 1724 N N . ILE B 1 77 ? -2.584 -1.164 0.558 1 98.62 77 ILE B N 1
ATOM 1725 C CA . ILE B 1 77 ? -3.656 -1.437 1.509 1 98.62 77 ILE B CA 1
ATOM 1726 C C . ILE B 1 77 ? -4.746 -0.375 1.374 1 98.62 77 ILE B C 1
ATOM 1728 O O . ILE B 1 77 ? -4.465 0.824 1.436 1 98.62 77 ILE B O 1
ATOM 1732 N N . ILE B 1 78 ? -5.922 -0.785 1.116 1 98.5 78 ILE B N 1
ATOM 1733 C CA . ILE B 1 78 ? -7.09 0.085 1.031 1 98.5 78 ILE B CA 1
ATOM 1734 C C . ILE B 1 78 ? -8.039 -0.208 2.193 1 98.5 78 ILE B C 1
ATOM 1736 O O . ILE B 1 78 ? -8.906 -1.075 2.088 1 98.5 78 ILE B O 1
ATOM 1740 N N . PRO B 1 79 ? -7.883 0.578 3.242 1 97.75 79 PRO B N 1
ATOM 1741 C CA . PRO B 1 79 ? -8.602 0.281 4.484 1 97.75 79 PRO B CA 1
ATOM 1742 C C . PRO B 1 79 ? -9.938 1.004 4.582 1 97.75 79 PRO B C 1
ATOM 1744 O O . PRO B 1 79 ? -10.188 1.736 5.543 1 97.75 79 PRO B O 1
ATOM 1747 N N . ASP B 1 80 ? -10.891 0.701 3.68 1 96.5 80 ASP B N 1
ATOM 1748 C CA . A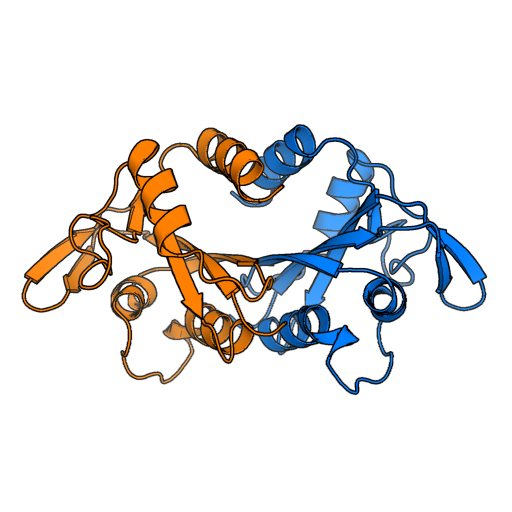SP B 1 80 ? -12.141 1.452 3.652 1 96.5 80 ASP B CA 1
ATOM 1749 C C . ASP B 1 80 ? -13.281 0.637 4.258 1 96.5 80 ASP B C 1
ATOM 1751 O O . ASP B 1 80 ? -14.422 1.104 4.316 1 96.5 80 ASP B O 1
ATOM 1755 N N . GLY B 1 81 ? -12.977 -0.58 4.645 1 96.31 81 GLY B N 1
ATOM 1756 C CA . GLY B 1 81 ? -13.961 -1.421 5.301 1 96.31 81 GLY B CA 1
ATOM 1757 C C . GLY B 1 81 ? -14.961 -2.031 4.332 1 96.31 81 GLY B C 1
ATOM 1758 O O . GLY B 1 81 ? -15.961 -2.617 4.75 1 96.31 81 GLY B O 1
ATOM 1759 N N . ILE B 1 82 ? -14.734 -1.88 3.047 1 96.69 82 ILE B N 1
ATOM 1760 C CA . ILE B 1 82 ? -15.641 -2.373 2.018 1 96.69 82 ILE B CA 1
ATOM 1761 C C . ILE B 1 82 ? -15.023 -3.572 1.309 1 96.69 82 ILE B C 1
ATOM 1763 O O . ILE B 1 82 ? -13.828 -3.568 1.001 1 96.69 82 ILE B O 1
ATOM 1767 N N . TYR B 1 83 ? -15.758 -4.613 1.128 1 95.25 83 TYR B N 1
ATOM 1768 C CA . TYR B 1 83 ? -15.32 -5.762 0.345 1 95.25 83 TYR B CA 1
ATOM 1769 C C . TYR B 1 83 ? -15.305 -5.434 -1.143 1 95.25 83 TYR B C 1
ATOM 1771 O O . TYR B 1 83 ? -16.359 -5.379 -1.785 1 95.25 83 TYR B O 1
ATOM 1779 N N . LYS B 1 84 ? -14.125 -5.266 -1.696 1 95.5 84 LYS B N 1
ATOM 1780 C CA . LYS B 1 84 ? -14.016 -4.848 -3.092 1 95.5 84 LYS B CA 1
ATOM 1781 C C . LYS B 1 84 ? -13.203 -5.852 -3.906 1 95.5 84 LYS B C 1
ATOM 1783 O O . LYS B 1 84 ? -12.875 -5.594 -5.066 1 95.5 84 LYS B O 1
ATOM 1788 N N . GLU B 1 85 ? -12.828 -6.934 -3.307 1 94.69 85 GLU B N 1
ATOM 1789 C CA . GLU B 1 85 ? -11.969 -7.914 -3.961 1 94.69 85 GLU B CA 1
ATOM 1790 C C . GLU B 1 85 ? -12.539 -8.336 -5.312 1 94.69 85 GLU B C 1
ATOM 1792 O O . GLU B 1 85 ? -11.836 -8.305 -6.324 1 94.69 85 GLU B O 1
ATOM 1797 N N . GLU B 1 86 ? -13.828 -8.695 -5.309 1 92.94 86 GLU B N 1
ATOM 1798 C CA . GLU B 1 86 ? -14.477 -9.141 -6.539 1 92.94 86 GLU B CA 1
ATOM 1799 C C . GLU B 1 86 ? -14.523 -8.023 -7.574 1 92.94 86 GLU B C 1
ATOM 1801 O O . GLU B 1 86 ? -14.227 -8.242 -8.75 1 92.94 86 GLU B O 1
ATOM 1806 N N . LYS B 1 87 ? -14.922 -6.875 -7.137 1 94.44 87 LYS B N 1
ATOM 1807 C CA . LYS B 1 87 ? -14.992 -5.715 -8.023 1 94.44 87 LYS B CA 1
ATOM 1808 C C . LYS B 1 87 ? -13.625 -5.402 -8.625 1 94.44 87 LYS B C 1
ATOM 1810 O O . LYS B 1 87 ? -13.508 -5.18 -9.836 1 94.44 87 LYS B O 1
ATOM 1815 N N . PHE B 1 88 ? -12.57 -5.391 -7.781 1 96.12 88 PHE B N 1
ATOM 1816 C CA . PHE B 1 88 ? -11.211 -5.125 -8.242 1 96.12 88 PHE B CA 1
ATOM 1817 C C . PHE B 1 88 ? -10.758 -6.191 -9.227 1 96.12 88 PHE B C 1
ATOM 1819 O O . PHE B 1 88 ? -10.242 -5.875 -10.305 1 96.12 88 PHE B O 1
ATOM 1826 N N . SER B 1 89 ? -10.938 -7.449 -8.914 1 94.31 89 SER B N 1
ATOM 1827 C CA . SER B 1 89 ? -10.523 -8.547 -9.773 1 94.31 89 SER B CA 1
ATOM 1828 C C . SER B 1 89 ? -11.211 -8.477 -11.133 1 94.31 89 SER B C 1
ATOM 1830 O O . SER B 1 89 ? -10.578 -8.695 -12.172 1 94.31 89 SER B O 1
ATOM 1832 N N . LYS B 1 90 ? -12.5 -8.172 -11.117 1 93.38 90 LYS B N 1
ATOM 1833 C CA . LYS B 1 90 ? -13.227 -8.023 -12.375 1 93.38 90 LYS B CA 1
ATOM 1834 C C . LYS B 1 90 ? -12.641 -6.898 -13.227 1 93.38 90 LYS B C 1
ATOM 1836 O O . LYS B 1 90 ? -12.469 -7.055 -14.43 1 93.38 90 LYS B O 1
ATOM 1841 N N . LYS B 1 91 ? -12.375 -5.777 -12.594 1 94.75 91 LYS B N 1
ATOM 1842 C CA . LYS B 1 91 ? -11.789 -4.645 -13.305 1 94.75 91 LYS B CA 1
ATOM 1843 C C . LYS B 1 91 ? -10.43 -5.008 -13.891 1 94.75 91 LYS B C 1
ATOM 1845 O O . LYS B 1 91 ? -10.133 -4.66 -15.039 1 94.75 91 LYS B O 1
ATOM 1850 N N . PHE B 1 92 ? -9.648 -5.695 -13.078 1 95.25 92 PHE B N 1
ATOM 1851 C CA . PHE B 1 92 ? -8.336 -6.09 -13.562 1 95.25 92 PHE B CA 1
ATOM 1852 C C . PHE B 1 92 ? -8.453 -7.113 -14.688 1 95.25 92 PHE 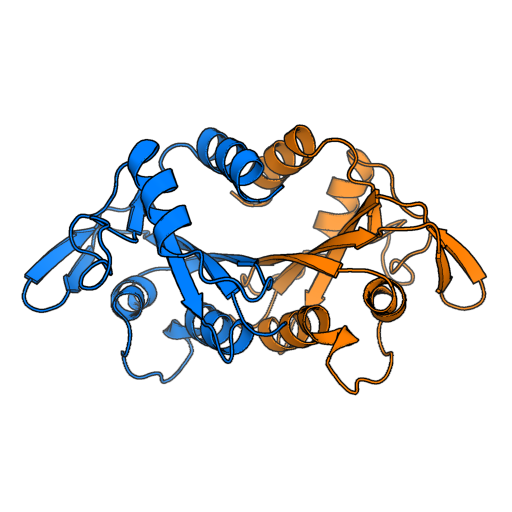B C 1
ATOM 1854 O O . PHE B 1 92 ? -7.672 -7.09 -15.641 1 95.25 92 PHE B O 1
ATOM 1861 N N . ASN B 1 93 ? -9.383 -8.016 -14.547 1 92.5 93 ASN B N 1
ATOM 1862 C CA . ASN B 1 93 ? -9.602 -9.031 -15.57 1 92.5 93 ASN B CA 1
ATOM 1863 C C . ASN B 1 93 ? -9.898 -8.391 -16.922 1 92.5 93 ASN B C 1
ATOM 1865 O O . ASN B 1 93 ? -9.516 -8.938 -17.969 1 92.5 93 ASN B O 1
ATOM 1869 N N . ASN B 1 94 ? -10.523 -7.289 -16.906 1 93.12 94 ASN B N 1
ATOM 1870 C CA . ASN B 1 94 ? -10.906 -6.594 -18.141 1 93.12 94 ASN B CA 1
ATOM 1871 C C . ASN B 1 94 ? -9.719 -5.855 -18.75 1 93.12 94 ASN B C 1
ATOM 1873 O O . ASN B 1 94 ? -9.773 -5.457 -19.922 1 93.12 94 ASN B O 1
ATOM 1877 N N . ASN B 1 95 ? -8.594 -5.773 -18.031 1 94.38 95 ASN B N 1
ATOM 1878 C CA . ASN B 1 95 ? -7.547 -4.875 -18.5 1 94.38 95 ASN B CA 1
ATOM 1879 C C . ASN B 1 95 ? -6.191 -5.578 -18.562 1 94.38 95 ASN B C 1
ATOM 1881 O O . ASN B 1 95 ? -5.27 -5.086 -19.219 1 94.38 95 ASN B O 1
ATOM 1885 N N . PHE B 1 96 ? -6.098 -6.738 -17.891 1 95.81 96 PHE B N 1
ATOM 1886 C CA . PHE B 1 96 ? -4.824 -7.449 -17.812 1 95.81 96 PHE B CA 1
ATOM 1887 C C . PHE B 1 96 ? -5.031 -8.945 -18 1 95.81 96 PHE B C 1
ATOM 1889 O O . PHE B 1 96 ? -6.105 -9.477 -17.688 1 95.81 96 PHE B O 1
ATOM 1896 N N . ASN B 1 97 ? -3.979 -9.594 -18.516 1 94.69 97 ASN B N 1
ATOM 1897 C CA . ASN B 1 97 ? -3.99 -11.047 -18.516 1 94.69 97 ASN B CA 1
ATOM 1898 C C . ASN B 1 97 ? -3.914 -11.609 -17.094 1 94.69 97 ASN B C 1
ATOM 1900 O O . ASN B 1 97 ? -3.357 -10.977 -16.203 1 94.69 97 ASN B O 1
ATOM 1904 N N . SER B 1 98 ? -4.5 -12.742 -16.938 1 94 98 SER B N 1
ATOM 1905 C CA . SER B 1 98 ? -4.562 -13.336 -15.602 1 94 98 SER B CA 1
ATOM 1906 C C . SER B 1 98 ? -4.141 -14.797 -15.625 1 94 98 SER B C 1
ATOM 1908 O O . SER B 1 98 ? -4.016 -15.398 -16.688 1 94 98 SER B O 1
ATOM 1910 N N . ILE B 1 99 ? -3.756 -15.273 -14.523 1 91.12 99 ILE B N 1
ATOM 1911 C CA . ILE B 1 99 ? -3.576 -16.703 -14.328 1 91.12 99 ILE B CA 1
ATOM 1912 C C . ILE B 1 99 ? -4.91 -17.344 -13.938 1 91.12 99 ILE B C 1
ATOM 1914 O O . ILE B 1 99 ? -5.398 -17.141 -12.82 1 91.12 99 ILE B O 1
ATOM 1918 N N . LYS B 1 100 ? -5.363 -18.125 -14.812 1 84.06 100 LYS B N 1
ATOM 1919 C CA . LYS B 1 100 ? -6.691 -18.703 -14.633 1 84.06 100 LYS B CA 1
ATOM 1920 C C . LYS B 1 100 ? -6.742 -19.594 -13.398 1 84.06 100 LYS B C 1
ATOM 1922 O O . LYS B 1 100 ? -5.789 -20.328 -13.117 1 84.06 100 LYS B O 1
ATOM 1927 N N . ASN B 1 101 ? -7.848 -19.484 -12.617 1 78.75 101 ASN B N 1
ATOM 1928 C CA . ASN B 1 101 ? -8.188 -20.359 -11.5 1 78.75 101 ASN B CA 1
ATOM 1929 C C . ASN B 1 101 ? -7.336 -20.047 -10.266 1 78.75 101 ASN B C 1
ATOM 1931 O O . ASN B 1 101 ? -7.125 -20.922 -9.422 1 78.75 101 ASN B O 1
ATOM 1935 N N . PHE B 1 102 ? -6.781 -19.031 -10.297 1 83.44 102 PHE B N 1
ATOM 1936 C CA . PHE B 1 102 ? -6.031 -18.625 -9.109 1 83.44 102 PHE B CA 1
ATOM 1937 C C . PHE B 1 102 ? -6.895 -17.781 -8.18 1 83.44 102 PHE B C 1
ATOM 1939 O O . PHE B 1 102 ? -7.172 -16.609 -8.469 1 83.44 102 PHE B O 1
ATOM 1946 N N . GLY B 1 103 ? -7.293 -18.297 -7.07 1 65.56 103 GLY B N 1
ATOM 1947 C CA . GLY B 1 103 ? -7.941 -17.578 -5.988 1 65.56 103 GLY B CA 1
ATOM 1948 C C . GLY B 1 103 ? -9.422 -17.344 -6.227 1 65.56 103 GLY B C 1
ATOM 1949 O O . GLY B 1 103 ? -10.109 -16.75 -5.391 1 65.56 103 GLY B O 1
ATOM 1950 N N . ALA B 1 104 ? -10.023 -17.703 -7.418 1 63.03 104 ALA B N 1
ATOM 1951 C CA . ALA B 1 104 ? -11.398 -17.344 -7.723 1 63.03 104 ALA B CA 1
ATOM 1952 C C . ALA B 1 104 ? -12.352 -18.5 -7.48 1 63.03 104 ALA B C 1
ATOM 1954 O O . ALA B 1 104 ? -13.359 -18.641 -8.172 1 63.03 104 ALA B O 1
ATOM 1955 N N . THR B 1 105 ? -12.016 -19.297 -6.617 1 54.09 105 THR B N 1
ATOM 1956 C CA . THR B 1 105 ? -12.93 -20.438 -6.496 1 54.09 105 THR B CA 1
ATOM 1957 C C . THR B 1 105 ? -14.328 -19.953 -6.121 1 54.09 105 THR B C 1
ATOM 1959 O O . THR B 1 105 ? -15.32 -20.406 -6.695 1 54.09 105 THR B O 1
ATOM 1962 N N . ASP B 1 106 ? -14.383 -19 -5.133 1 51.59 106 ASP B N 1
ATOM 1963 C CA . ASP B 1 106 ? -15.695 -18.562 -4.664 1 51.59 106 ASP B CA 1
ATOM 1964 C C . ASP B 1 106 ? -16.125 -17.281 -5.363 1 51.59 106 ASP B C 1
ATOM 1966 O O . ASP B 1 106 ? -17.172 -16.703 -5.043 1 51.59 106 ASP B O 1
ATOM 1970 N N . LEU B 1 107 ? -15.211 -16.797 -6.191 1 53.59 107 LEU B N 1
ATOM 1971 C CA . LEU B 1 107 ? -15.523 -15.508 -6.789 1 53.59 107 LEU B CA 1
ATOM 1972 C C . LEU B 1 107 ? -16.047 -15.68 -8.211 1 53.59 107 LEU B C 1
ATOM 1974 O O . LEU B 1 107 ? -15.742 -16.672 -8.875 1 53.59 107 LEU B O 1
ATOM 1978 N N . LYS B 1 108 ? -17.062 -14.992 -8.523 1 59 108 LYS B N 1
ATOM 1979 C CA . LYS B 1 108 ? -17.562 -14.945 -9.898 1 59 108 LYS B CA 1
ATOM 1980 C C . LYS B 1 108 ? -16.516 -14.367 -10.836 1 59 108 LYS B C 1
ATOM 1982 O O . LYS B 1 108 ? -16.859 -13.703 -11.82 1 59 108 LYS B O 1
ATOM 1987 N N . THR B 1 109 ? -15.219 -14.383 -10.336 1 60.44 109 THR B N 1
ATOM 1988 C CA . THR B 1 109 ? -14.148 -13.945 -11.227 1 60.44 109 THR B CA 1
ATOM 1989 C C . THR B 1 109 ? -13.234 -15.109 -11.594 1 60.44 109 THR B C 1
ATOM 1991 O O . THR B 1 109 ? -13.18 -16.109 -10.875 1 60.44 109 THR B O 1
ATOM 1994 N N . ASP B 1 110 ? -12.57 -14.953 -12.703 1 69.56 110 ASP B N 1
ATOM 1995 C CA . ASP B 1 110 ? -11.742 -16.031 -13.227 1 69.56 110 ASP B CA 1
ATOM 1996 C C . ASP B 1 110 ? -10.383 -16.062 -12.531 1 69.56 110 ASP B C 1
ATOM 1998 O O . ASP B 1 110 ? -9.711 -17.109 -12.516 1 69.56 110 ASP B O 1
ATOM 2002 N N . SER B 1 111 ? -9.969 -15.008 -11.836 1 87.38 111 SER B N 1
ATOM 2003 C CA . SER B 1 111 ? -8.633 -15.047 -11.25 1 87.38 111 SER B CA 1
ATOM 2004 C C . SER B 1 111 ? -8.406 -13.859 -10.32 1 87.38 111 SER B C 1
ATOM 2006 O O . SER B 1 111 ? -9.047 -12.812 -10.469 1 87.38 111 SER B O 1
ATOM 2008 N N . ASN B 1 112 ? -7.625 -13.984 -9.289 1 94 112 ASN B N 1
ATOM 2009 C CA . ASN B 1 112 ? -7.145 -12.891 -8.453 1 94 112 ASN B CA 1
ATOM 2010 C C . ASN B 1 112 ? -5.664 -12.609 -8.688 1 94 112 ASN B C 1
ATOM 2012 O O . ASN B 1 112 ? -5.039 -11.867 -7.926 1 94 112 ASN B O 1
ATOM 2016 N N . LEU B 1 113 ? -5.148 -13.266 -9.688 1 95.69 113 LEU B N 1
ATOM 2017 C CA . LEU B 1 113 ? -3.736 -13.102 -10.016 1 95.69 113 LEU B CA 1
ATOM 2018 C C . LEU B 1 113 ? -3.568 -12.625 -11.461 1 95.69 113 LEU B C 1
ATOM 2020 O O . LEU B 1 113 ? -3.971 -13.32 -12.398 1 95.69 113 LEU B O 1
ATOM 2024 N N . PHE B 1 114 ? -2.869 -11.508 -11.633 1 96.88 114 PHE B N 1
ATOM 2025 C CA . PHE B 1 114 ? -2.801 -10.859 -12.938 1 96.88 114 PHE B CA 1
ATOM 2026 C C . PHE B 1 114 ? -1.353 -10.625 -13.352 1 96.88 114 PHE B C 1
ATOM 2028 O O . PHE B 1 114 ? -0.507 -10.297 -12.508 1 96.88 114 PHE B O 1
ATOM 2035 N N . ILE B 1 115 ? -1.082 -10.758 -14.641 1 97.25 115 ILE B N 1
ATOM 2036 C CA . ILE B 1 115 ? 0.25 -10.539 -15.195 1 97.25 115 ILE B CA 1
ATOM 2037 C C . ILE B 1 115 ? 0.443 -9.055 -15.508 1 97.25 115 ILE B C 1
ATOM 2039 O O . ILE B 1 115 ? -0.345 -8.469 -16.25 1 97.25 115 ILE B O 1
ATOM 2043 N N . ILE B 1 116 ? 1.481 -8.477 -14.93 1 97.94 116 ILE B N 1
ATOM 2044 C CA . ILE B 1 116 ? 1.769 -7.066 -15.156 1 97.94 116 ILE B CA 1
ATOM 2045 C C . ILE B 1 116 ? 2.988 -6.93 -16.062 1 97.94 116 ILE B C 1
ATOM 2047 O O . ILE B 1 116 ? 4.129 -6.992 -15.602 1 97.94 116 ILE B O 1
ATOM 2051 N N . GLU B 1 117 ? 2.725 -6.734 -17.266 1 95.88 117 GLU B N 1
ATOM 2052 C CA . GLU B 1 117 ? 3.787 -6.594 -18.25 1 95.88 117 GLU B CA 1
ATOM 2053 C C . GLU B 1 117 ? 4.164 -5.129 -18.453 1 95.88 117 GLU B C 1
ATOM 2055 O O . GLU B 1 117 ? 5.34 -4.809 -18.641 1 95.88 117 GLU B O 1
ATOM 2060 N N . ASN B 1 118 ? 3.199 -4.258 -18.422 1 96.31 118 ASN B N 1
ATOM 2061 C CA . ASN B 1 118 ? 3.35 -2.816 -18.594 1 96.31 118 ASN B CA 1
ATOM 2062 C C . ASN B 1 118 ? 3.047 -2.062 -17.297 1 96.31 118 ASN B C 1
ATOM 2064 O O . ASN B 1 118 ? 1.885 -1.804 -16.984 1 96.31 118 ASN B O 1
ATOM 2068 N N . THR B 1 119 ? 4.086 -1.642 -16.672 1 96.5 119 THR B N 1
ATOM 2069 C CA . THR B 1 119 ? 3.918 -1.023 -15.359 1 96.5 119 THR B CA 1
ATOM 2070 C C . THR B 1 119 ? 3.277 0.355 -15.492 1 96.5 119 THR B C 1
ATOM 2072 O O . THR B 1 119 ? 2.559 0.798 -14.594 1 96.5 119 THR B O 1
ATOM 2075 N N . LYS B 1 120 ? 3.572 1.031 -16.609 1 96.31 120 LYS B N 1
ATOM 2076 C CA . LYS B 1 120 ? 2.938 2.326 -16.844 1 96.31 120 LYS B CA 1
ATOM 2077 C C . LYS B 1 120 ? 1.418 2.193 -16.875 1 96.31 120 LYS B C 1
ATOM 2079 O O . LYS B 1 120 ? 0.706 2.945 -16.219 1 96.31 120 LYS B O 1
ATOM 2084 N N . LYS B 1 121 ? 0.949 1.268 -17.703 1 96.94 121 LYS B N 1
ATOM 2085 C CA . LYS B 1 121 ? -0.484 1.001 -17.781 1 96.94 121 LYS B CA 1
ATOM 2086 C C . LYS B 1 121 ? -1.036 0.6 -16.406 1 96.94 121 LYS B C 1
ATOM 2088 O O . LYS B 1 121 ? -2.148 0.988 -16.047 1 96.94 121 LYS B O 1
ATOM 2093 N N . PHE B 1 122 ? -0.304 -0.162 -15.695 1 97.94 122 PHE B N 1
ATOM 2094 C CA . PHE B 1 122 ? -0.704 -0.63 -14.375 1 97.94 122 PHE B CA 1
ATOM 2095 C C . PHE B 1 122 ? -0.955 0.545 -13.438 1 97.94 122 PHE B C 1
ATOM 2097 O O . PHE B 1 122 ? -2.014 0.632 -12.812 1 97.94 122 PHE B O 1
ATOM 2104 N N . PHE B 1 123 ? -0.081 1.528 -13.375 1 98.06 123 PHE B N 1
ATOM 2105 C CA . PHE B 1 123 ? -0.21 2.658 -12.461 1 98.06 123 PHE B CA 1
ATOM 2106 C C . PHE B 1 123 ? -1.295 3.617 -12.938 1 98.06 123 PHE B C 1
ATOM 2108 O O . PHE B 1 123 ? -1.982 4.238 -12.125 1 98.06 123 PHE B O 1
ATOM 2115 N N . GLU B 1 124 ? -1.384 3.721 -14.258 1 96.69 124 GLU B N 1
ATOM 2116 C CA . GLU B 1 124 ? -2.506 4.492 -14.789 1 96.69 124 GLU B CA 1
ATOM 2117 C C . GLU B 1 124 ? -3.84 3.895 -14.352 1 96.69 124 GLU B C 1
ATOM 2119 O O . GLU B 1 124 ? -4.762 4.625 -13.977 1 96.69 124 GLU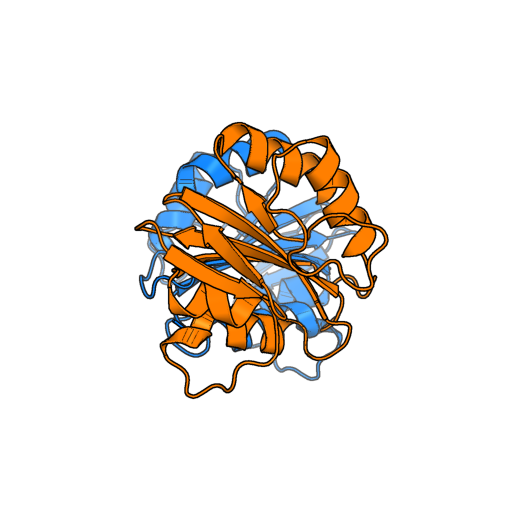 B O 1
ATOM 2124 N N . PHE B 1 125 ? -3.928 2.613 -14.406 1 97.44 125 PHE B N 1
ATOM 2125 C CA . PHE B 1 125 ? -5.152 1.928 -14.016 1 97.44 125 PHE B CA 1
ATOM 2126 C C . PHE B 1 125 ? -5.395 2.062 -12.516 1 97.44 125 PHE B C 1
ATOM 2128 O O . PHE B 1 125 ? -6.535 2.219 -12.078 1 97.44 125 PHE B O 1
ATOM 2135 N N . LEU B 1 126 ? -4.305 1.978 -11.68 1 97.62 126 LEU B N 1
ATOM 2136 C CA . LEU B 1 126 ? -4.422 2.186 -10.242 1 97.62 126 LEU B CA 1
ATOM 2137 C C . LEU B 1 126 ? -5.043 3.547 -9.938 1 97.62 126 LEU B C 1
ATOM 2139 O O . LEU B 1 126 ? -5.844 3.676 -9.008 1 97.62 126 LEU B O 1
ATOM 2143 N N . ASN B 1 127 ? -4.621 4.523 -10.688 1 97.31 127 ASN B N 1
ATOM 2144 C CA . ASN B 1 127 ? -5.211 5.848 -10.523 1 97.31 127 ASN B CA 1
ATOM 2145 C C . ASN B 1 127 ? -6.727 5.812 -10.711 1 97.31 127 ASN B C 1
ATOM 2147 O O . ASN B 1 127 ? -7.461 6.438 -9.945 1 97.31 127 ASN B O 1
ATOM 2151 N N . GLU B 1 128 ? -7.199 5.047 -11.641 1 95.5 128 GLU B N 1
ATOM 2152 C CA . GLU B 1 128 ? -8.617 4.961 -11.969 1 95.5 128 GLU B CA 1
ATOM 2153 C C . GLU B 1 128 ? -9.406 4.281 -10.852 1 95.5 128 GLU B C 1
ATOM 2155 O O . GLU B 1 128 ? -10.547 4.648 -10.578 1 95.5 128 GLU B O 1
ATOM 2160 N N . ILE B 1 129 ? -8.797 3.389 -10.211 1 94.88 129 ILE B N 1
ATOM 2161 C CA . ILE B 1 129 ? -9.594 2.553 -9.312 1 94.88 129 ILE B CA 1
ATOM 2162 C C . ILE B 1 129 ? -9.445 3.051 -7.879 1 94.88 129 ILE B C 1
ATOM 2164 O O . ILE B 1 129 ? -10.312 2.801 -7.039 1 94.88 129 ILE B O 1
ATOM 2168 N N . LEU B 1 130 ? -8.312 3.75 -7.539 1 95.06 130 LEU B N 1
ATOM 2169 C CA . LEU B 1 130 ? -8.039 4.105 -6.152 1 95.06 130 LEU B CA 1
ATOM 2170 C C . LEU B 1 130 ? -8.5 5.531 -5.852 1 95.06 130 LEU B C 1
ATOM 2172 O O . LEU B 1 130 ? -8.703 5.891 -4.691 1 95.06 130 LEU B O 1
ATOM 2176 N N . VAL B 1 131 ? -8.43 6.418 -6.754 1 86.19 131 VAL B N 1
ATOM 2177 C CA . VAL B 1 131 ? -8.766 7.809 -6.469 1 86.19 131 VAL B CA 1
ATOM 2178 C C . VAL B 1 131 ? -9.75 8.328 -7.516 1 86.19 131 VAL B C 1
ATOM 2180 O O . VAL B 1 131 ? -9.648 7.977 -8.695 1 86.19 131 VAL B O 1
#

Nearest PDB structures (foldseek):
  8pw4-assembly2_B  TM=2.985E-01  e=6.210E-01  Salasvirus phi29
  3fvd-assembly1_B  TM=2.918E-01  e=4.054E+00  Roseovarius nubinhibens ISM
  3qld-assembly1_B  TM=2.058E-01  e=3.157E+00  Alicyclobacillus acidocaldarius LAA1
  1wuf-assembly1_B  TM=2.376E-01  e=5.206E+00  Listeria innocua Clip11262
  8pw4-assembly2_B  TM=2.984E-01  e=5.204E-01  Salasvirus phi29

Radius of gyration: 18.33 Å; Cα contacts (8 Å, |Δi|>4): 558; chains: 2; bounding box: 36×56×40 Å

Sequence (262 aa):
MNSGTYLLLVEIERDIEVKIKRKEIKIKKGKYLYVGSAMKNLHQRVGRHISFKEGDYKKHWHIDSLLENGKVLFSIIIPDGIYKEEKFSKKFNNNFNSIKNFGATDLKTDSNLFIIENTKKFFEFLNEILVMNSGTYLLLVEIERDIEVKIKRKEIKIKKGKYLYVGSAMKNLHQRVGRHISFKEGDYKKHWHIDSLLENGKVLFSIIIPDGIYKEEKFSKKFNNNFNSIKNFGATDLKTDSNLFIIENTKKFFEFLNEILV

Solvent-accessible surface area (backbone atoms only — not comparable to full-atom values): 13973 Å² total; per-residue (Å²): 64,51,11,12,26,34,37,39,37,30,40,27,87,53,70,45,77,37,76,50,91,92,40,80,43,80,41,66,53,44,38,34,37,37,54,39,64,27,85,59,57,26,41,58,54,52,35,48,59,50,25,40,74,82,42,94,66,78,82,82,54,72,62,45,58,51,39,71,66,32,42,59,61,32,32,38,41,31,33,76,61,47,90,40,38,67,62,50,30,48,56,44,59,75,74,35,55,59,46,78,72,33,76,19,83,89,40,101,39,63,27,28,32,29,50,52,85,50,58,66,61,50,27,55,49,47,35,66,74,72,99,66,51,11,13,27,34,36,38,36,29,38,26,84,52,69,44,75,37,73,50,91,93,40,79,42,79,43,66,55,44,38,33,38,36,56,38,63,26,84,59,56,27,40,57,53,50,36,50,60,50,24,40,74,81,43,95,67,79,82,81,54,72,63,44,58,52,40,71,66,32,43,58,63,33,35,38,41,32,33,78,61,48,90,40,38,67,61,50,30,47,56,42,58,75,75,37,56,59,45,80,71,33,75,20,84,89,40,102,38,62,25,28,32,30,51,52,85,50,59,66,60,50,27,56,50,46,35,67,76,74,97

Organism: NCBI:txid2108365

pLDDT: mean 91.04, std 10.07, range [51.59, 98.69]